Protein AF-A0A317YA22-F1 (afdb_monomer)

Organism: Zea mays (NCBI:txid4577)

Structure (mmCIF, N/CA/C/O backbone):
data_AF-A0A317YA22-F1
#
_entry.id   AF-A0A317YA22-F1
#
loop_
_atom_site.group_PDB
_atom_site.id
_atom_site.type_symbol
_atom_site.label_atom_id
_atom_site.label_alt_id
_atom_site.label_comp_id
_atom_site.label_asym_id
_atom_site.label_entity_id
_atom_site.label_seq_id
_atom_site.pdbx_PDB_ins_code
_atom_site.Cartn_x
_atom_site.Cartn_y
_atom_site.Cartn_z
_atom_site.occupancy
_atom_site.B_iso_or_equiv
_atom_site.auth_seq_id
_atom_site.auth_comp_id
_atom_site.auth_asym_id
_atom_site.auth_atom_id
_atom_site.pdbx_PDB_model_num
ATOM 1 N N . MET A 1 1 ? 20.733 50.533 -15.750 1.00 44.28 1 MET A N 1
ATOM 2 C CA . MET A 1 1 ? 19.923 49.371 -15.317 1.00 44.28 1 MET A CA 1
ATOM 3 C C . MET A 1 1 ? 20.117 48.250 -16.332 1.00 44.28 1 MET A C 1
ATOM 5 O O . MET A 1 1 ? 19.399 48.207 -17.319 1.00 44.28 1 MET A O 1
ATOM 9 N N . SER A 1 2 ? 21.118 47.385 -16.148 1.00 42.62 2 SER A N 1
ATOM 10 C CA . SER A 1 2 ? 21.352 46.256 -17.062 1.00 42.62 2 SER A CA 1
ATOM 11 C C . SER A 1 2 ? 20.838 44.976 -16.419 1.00 42.62 2 SER A C 1
ATOM 13 O O . SER A 1 2 ? 21.470 44.418 -15.526 1.00 42.62 2 SER A O 1
ATOM 15 N N . SER A 1 3 ? 19.658 44.536 -16.855 1.00 51.28 3 SER A N 1
ATOM 16 C CA . SER A 1 3 ? 19.110 43.230 -16.489 1.00 51.28 3 SER A CA 1
ATOM 17 C C . SER A 1 3 ? 19.941 42.136 -17.154 1.00 51.28 3 SER A C 1
ATOM 19 O O . SER A 1 3 ? 19.739 41.817 -18.327 1.00 51.28 3 SER A O 1
ATOM 21 N N . SER A 1 4 ? 20.876 41.551 -16.405 1.00 49.34 4 SER A N 1
ATOM 22 C CA . SER A 1 4 ? 21.558 40.320 -16.805 1.00 49.34 4 SER A CA 1
ATOM 23 C C . SER A 1 4 ? 20.536 39.191 -16.897 1.00 49.34 4 SER A C 1
ATOM 25 O O . SER A 1 4 ? 20.167 38.581 -15.891 1.00 49.34 4 SER A O 1
ATOM 27 N N . ARG A 1 5 ? 20.078 38.894 -18.118 1.00 61.69 5 ARG A N 1
ATOM 28 C CA . ARG A 1 5 ? 19.368 37.647 -18.417 1.00 61.69 5 ARG A CA 1
ATOM 29 C C . ARG A 1 5 ? 20.341 36.508 -18.127 1.00 61.69 5 ARG A C 1
ATOM 31 O O . ARG A 1 5 ? 21.279 36.280 -18.888 1.00 61.69 5 ARG A O 1
ATOM 38 N N . ARG A 1 6 ? 20.162 35.825 -16.994 1.00 60.62 6 ARG A N 1
ATOM 39 C CA . ARG A 1 6 ? 20.937 34.624 -16.675 1.00 60.62 6 ARG A CA 1
ATOM 40 C C . ARG A 1 6 ? 20.651 33.592 -17.763 1.00 60.62 6 ARG A C 1
ATOM 42 O O . ARG A 1 6 ? 19.508 33.179 -17.942 1.00 60.62 6 ARG A O 1
ATOM 49 N N . ARG A 1 7 ? 21.687 33.216 -18.511 1.00 61.12 7 ARG A N 1
ATOM 50 C CA . ARG A 1 7 ? 21.630 32.125 -19.485 1.00 61.12 7 ARG A CA 1
ATOM 51 C C . ARG A 1 7 ? 21.253 30.835 -18.737 1.00 61.12 7 ARG A C 1
ATOM 53 O O . ARG A 1 7 ? 21.847 30.585 -17.685 1.00 61.12 7 ARG A O 1
ATOM 60 N N . PRO A 1 8 ? 20.282 30.040 -19.222 1.00 60.94 8 PRO A N 1
ATOM 61 C CA . PRO A 1 8 ? 19.966 28.763 -18.596 1.00 60.94 8 PRO A CA 1
ATOM 62 C C . PRO A 1 8 ? 21.205 27.851 -18.623 1.00 60.94 8 PRO A C 1
ATOM 64 O O . PRO A 1 8 ? 21.991 27.923 -19.577 1.00 60.94 8 PRO A O 1
ATOM 67 N N . PRO A 1 9 ? 21.420 27.033 -17.577 1.00 65.94 9 PRO A N 1
ATOM 68 C CA . PRO A 1 9 ? 22.556 26.123 -17.530 1.00 65.94 9 PRO A CA 1
ATOM 69 C C . PRO A 1 9 ? 22.511 25.152 -18.722 1.00 65.94 9 PRO A C 1
ATOM 71 O O . PRO A 1 9 ? 21.418 24.786 -19.166 1.00 65.94 9 PRO A O 1
ATOM 74 N N . PRO A 1 10 ? 23.675 24.744 -19.261 1.00 67.19 10 PRO A N 1
ATOM 75 C CA . PRO A 1 10 ? 23.723 23.768 -20.342 1.00 67.19 10 PRO A CA 1
ATOM 76 C C . PRO A 1 10 ? 23.063 22.452 -19.900 1.00 67.19 10 PRO A C 1
ATOM 78 O O . PRO A 1 10 ? 23.157 22.091 -18.720 1.00 67.19 10 PRO A O 1
ATOM 81 N N . PRO A 1 11 ? 22.392 21.732 -20.818 1.00 60.25 11 PRO A N 1
ATOM 82 C CA . PRO A 1 11 ? 21.841 20.425 -20.503 1.00 60.25 11 PRO A CA 1
ATOM 83 C C . PRO A 1 11 ? 22.977 19.497 -20.048 1.00 60.25 11 PRO A C 1
ATOM 85 O O . PRO A 1 11 ? 24.083 19.566 -20.595 1.00 60.25 11 PRO A O 1
ATOM 88 N N . PRO A 1 12 ? 22.739 18.656 -19.030 1.00 60.38 12 PRO A N 1
ATOM 89 C CA . PRO A 1 12 ? 23.761 17.748 -18.545 1.00 60.38 12 PRO A CA 1
ATOM 90 C C . PRO A 1 12 ? 24.152 16.743 -19.645 1.00 60.38 12 PRO A C 1
ATOM 92 O O . PRO A 1 12 ? 23.352 16.469 -20.544 1.00 60.38 12 PRO A O 1
ATOM 95 N N . PRO A 1 13 ? 25.373 16.182 -19.590 1.00 65.81 13 PRO A N 1
ATOM 96 C CA . PRO A 1 13 ? 25.833 15.201 -20.565 1.00 65.81 13 PRO A CA 1
ATOM 97 C C . PRO A 1 13 ? 24.867 14.019 -20.694 1.00 65.81 13 PRO A C 1
ATOM 99 O O . PRO A 1 13 ? 24.295 13.571 -19.698 1.00 65.81 13 PRO A O 1
ATOM 102 N N . ALA A 1 14 ? 24.743 13.461 -21.901 1.00 56.84 14 ALA A N 1
ATOM 103 C CA . ALA A 1 14 ? 23.824 12.360 -22.214 1.00 56.84 14 ALA A CA 1
ATOM 104 C C . ALA A 1 14 ? 24.035 11.086 -21.364 1.00 56.84 14 ALA A C 1
ATOM 106 O O . ALA A 1 14 ? 23.131 10.265 -21.247 1.00 56.84 14 ALA A O 1
ATOM 107 N N . TRP A 1 15 ? 25.212 10.931 -20.750 1.00 52.22 15 TRP A N 1
ATOM 108 C CA . TRP A 1 15 ? 25.555 9.818 -19.860 1.00 52.22 15 TRP A CA 1
ATOM 109 C C . TRP A 1 15 ? 25.154 10.044 -18.398 1.00 52.22 15 TRP A C 1
ATOM 111 O O . TRP A 1 15 ? 25.281 9.130 -17.582 1.00 52.22 15 TRP A O 1
ATOM 121 N N . THR A 1 16 ? 24.677 11.237 -18.031 1.00 55.59 16 THR A N 1
ATOM 122 C CA . THR A 1 16 ? 24.175 11.461 -16.672 1.00 55.59 16 THR A CA 1
ATOM 123 C C . THR A 1 16 ? 22.898 10.645 -16.469 1.00 55.59 16 THR A C 1
ATOM 125 O O . THR A 1 16 ? 21.948 10.801 -17.242 1.00 55.59 16 THR A O 1
ATOM 128 N N . PRO A 1 17 ? 22.835 9.757 -15.454 1.00 61.00 17 PRO A N 1
ATOM 129 C CA . PRO A 1 17 ? 21.613 9.033 -15.155 1.00 61.00 17 PRO A CA 1
ATOM 130 C C . PRO A 1 17 ? 20.520 10.054 -14.882 1.00 61.00 17 PRO A C 1
ATOM 132 O O . PRO A 1 17 ? 20.585 10.792 -13.898 1.00 61.00 17 PRO A O 1
ATOM 135 N N . GLU A 1 18 ? 19.545 10.121 -15.786 1.00 70.19 18 GLU A N 1
ATOM 136 C CA . GLU A 1 18 ? 18.507 11.137 -15.720 1.00 70.19 18 GLU A CA 1
ATOM 137 C C . GLU A 1 18 ? 17.866 11.115 -14.322 1.00 70.19 18 GLU A C 1
ATOM 139 O O . GLU A 1 18 ? 17.429 10.040 -13.881 1.00 70.19 18 GLU A O 1
ATOM 144 N N . PRO A 1 19 ? 17.841 12.240 -13.585 1.00 85.62 19 PRO A N 1
ATOM 145 C CA . PRO A 1 19 ? 17.328 12.257 -12.225 1.00 85.62 19 PRO A CA 1
ATOM 146 C C . PRO A 1 19 ? 15.874 11.787 -12.167 1.00 85.62 19 PRO A C 1
ATOM 148 O O . PRO A 1 19 ? 15.065 12.078 -13.048 1.00 85.62 19 PRO A O 1
ATOM 151 N N . TRP A 1 20 ? 15.527 11.057 -11.109 1.00 89.44 20 TRP A N 1
ATOM 152 C CA . TRP A 1 20 ? 14.133 10.719 -10.833 1.00 89.44 20 TRP A CA 1
ATOM 153 C C . TRP A 1 20 ? 13.382 11.971 -10.410 1.00 89.44 20 TRP A C 1
ATOM 155 O O . TRP A 1 20 ? 13.699 12.554 -9.371 1.00 89.44 20 TRP A O 1
ATOM 165 N N . SER A 1 21 ? 12.362 12.346 -11.176 1.00 90.19 21 SER A N 1
ATOM 166 C CA . SER A 1 21 ? 11.485 13.445 -10.785 1.00 90.19 21 SER A CA 1
ATOM 167 C C . SER A 1 21 ? 10.562 13.042 -9.627 1.00 90.19 21 SER A C 1
ATOM 169 O O . SER A 1 21 ? 10.297 11.858 -9.367 1.00 90.19 21 SER A O 1
ATOM 171 N N . ASP A 1 22 ? 10.039 14.043 -8.920 1.00 90.12 22 ASP A N 1
ATOM 172 C CA . ASP A 1 22 ? 9.048 13.836 -7.860 1.00 90.12 22 ASP A CA 1
ATOM 173 C C . ASP A 1 22 ? 7.754 13.218 -8.402 1.00 90.12 22 ASP A C 1
ATOM 175 O O . ASP A 1 22 ? 7.163 12.337 -7.771 1.00 90.12 22 ASP A O 1
ATOM 179 N N . GLY A 1 23 ? 7.354 13.605 -9.617 1.00 90.62 23 GLY A N 1
ATOM 180 C CA . GLY A 1 23 ? 6.200 13.034 -10.309 1.00 90.62 23 GLY A CA 1
ATOM 181 C C . GLY A 1 23 ? 6.390 11.559 -10.669 1.00 90.62 23 GLY A C 1
ATOM 182 O O . GLY A 1 23 ? 5.472 10.761 -10.483 1.00 90.62 23 GLY A O 1
ATOM 183 N N . GLU A 1 24 ? 7.581 11.169 -11.127 1.00 93.31 24 GLU A N 1
ATOM 184 C CA . GLU A 1 24 ? 7.914 9.761 -11.393 1.00 93.31 24 GLU A CA 1
ATOM 185 C C . GLU A 1 24 ? 7.949 8.929 -10.116 1.00 93.31 24 GLU A C 1
ATOM 187 O O . GLU A 1 24 ? 7.426 7.818 -10.082 1.00 93.31 24 GLU A O 1
ATOM 192 N N . THR A 1 25 ? 8.541 9.478 -9.054 1.00 94.62 25 THR A N 1
ATOM 193 C CA . THR A 1 25 ? 8.607 8.805 -7.752 1.00 94.62 25 THR A CA 1
ATOM 194 C C . THR A 1 25 ? 7.202 8.610 -7.179 1.00 94.62 25 THR A C 1
ATOM 196 O O . THR A 1 25 ? 6.894 7.542 -6.656 1.00 94.62 25 THR A O 1
ATOM 199 N N . SER A 1 26 ? 6.326 9.606 -7.335 1.00 94.50 26 SER A N 1
ATOM 200 C CA . SER A 1 26 ? 4.924 9.514 -6.918 1.00 94.50 26 SER A CA 1
ATOM 201 C C . SER A 1 26 ? 4.157 8.476 -7.737 1.00 94.50 26 SER A C 1
ATOM 203 O O . SER A 1 26 ? 3.536 7.599 -7.153 1.00 94.50 26 SER A O 1
ATOM 205 N N . ALA A 1 27 ? 4.280 8.497 -9.070 1.00 95.62 27 ALA A N 1
ATOM 206 C CA . ALA A 1 27 ? 3.622 7.520 -9.943 1.00 95.62 27 ALA A CA 1
ATOM 207 C C . ALA A 1 27 ? 4.063 6.078 -9.644 1.00 95.62 27 ALA A C 1
ATOM 209 O O . ALA A 1 27 ? 3.237 5.166 -9.621 1.00 95.62 27 ALA A O 1
ATOM 210 N N . LEU A 1 28 ? 5.354 5.882 -9.349 1.00 97.19 28 LEU A N 1
ATOM 211 C CA . LEU A 1 28 ? 5.871 4.591 -8.910 1.00 97.19 28 LEU A CA 1
ATOM 212 C C . LEU A 1 28 ? 5.187 4.133 -7.620 1.00 97.19 28 LEU A C 1
ATOM 214 O O . LEU A 1 28 ? 4.744 2.992 -7.550 1.00 97.19 28 LEU A O 1
ATOM 218 N N . LEU A 1 29 ? 5.091 4.999 -6.606 1.00 96.44 29 LEU A N 1
ATOM 219 C CA . LEU A 1 29 ? 4.455 4.648 -5.335 1.00 96.44 29 LEU A CA 1
ATOM 220 C C . LEU A 1 29 ? 2.946 4.430 -5.462 1.00 96.44 29 LEU A C 1
ATOM 222 O O . LEU A 1 29 ? 2.422 3.553 -4.783 1.00 96.44 29 LEU A O 1
ATOM 226 N N . ASP A 1 30 ? 2.265 5.171 -6.332 1.00 96.12 30 ASP A N 1
ATOM 227 C CA . ASP A 1 30 ? 0.823 5.031 -6.556 1.00 96.12 30 ASP A CA 1
ATOM 228 C C . ASP A 1 30 ? 0.493 3.706 -7.250 1.00 96.12 30 ASP A C 1
ATOM 230 O O . ASP A 1 30 ? -0.468 3.028 -6.886 1.00 96.12 30 ASP A O 1
ATOM 234 N N . ALA A 1 31 ? 1.335 3.269 -8.191 1.00 97.19 31 ALA A N 1
ATOM 235 C CA . ALA A 1 31 ? 1.203 1.950 -8.798 1.00 97.19 31 ALA A CA 1
ATOM 236 C C . ALA A 1 31 ? 1.659 0.825 -7.849 1.00 97.19 31 ALA A C 1
ATOM 238 O O . ALA A 1 31 ? 1.018 -0.228 -7.769 1.00 97.19 31 ALA A O 1
ATOM 239 N N . TRP A 1 32 ? 2.755 1.027 -7.118 1.00 97.50 32 TRP A N 1
ATOM 240 C CA . TRP A 1 32 ? 3.351 0.015 -6.246 1.00 97.50 32 TRP A CA 1
ATOM 241 C C . TRP A 1 32 ? 2.556 -0.211 -4.955 1.00 97.50 32 TRP A C 1
ATOM 243 O O . TRP A 1 32 ? 2.401 -1.354 -4.532 1.00 97.50 32 TRP A O 1
ATOM 253 N N . GLY A 1 33 ? 2.025 0.844 -4.338 1.00 95.81 33 GLY A N 1
ATOM 254 C CA . GLY A 1 33 ? 1.387 0.808 -3.021 1.00 95.81 33 GLY A CA 1
ATOM 255 C C . GLY A 1 33 ? 0.244 -0.204 -2.919 1.00 95.81 33 GLY A C 1
ATOM 256 O O . GLY A 1 33 ? 0.349 -1.134 -2.121 1.00 95.81 33 GLY A O 1
ATOM 257 N N . PRO A 1 34 ? -0.806 -0.125 -3.757 1.00 95.19 34 PRO A N 1
ATOM 258 C CA . PRO A 1 34 ? -1.898 -1.098 -3.742 1.00 95.19 34 PRO A CA 1
ATOM 259 C C . PRO A 1 34 ? -1.434 -2.542 -3.991 1.00 95.19 34 PRO A C 1
ATOM 261 O O . PRO A 1 34 ? -2.001 -3.479 -3.436 1.00 95.19 34 PRO A O 1
ATOM 264 N N . ARG A 1 35 ? -0.387 -2.739 -4.805 1.00 95.62 35 ARG A N 1
ATOM 265 C CA . ARG A 1 35 ? 0.201 -4.063 -5.084 1.00 95.62 35 ARG A CA 1
ATOM 266 C C . ARG A 1 35 ? 0.948 -4.613 -3.873 1.00 95.62 35 ARG A C 1
ATOM 268 O O . ARG A 1 35 ? 0.799 -5.784 -3.549 1.00 95.62 35 ARG A O 1
ATOM 275 N N . HIS A 1 36 ? 1.693 -3.761 -3.179 1.00 93.81 36 HIS A N 1
ATOM 276 C CA . HIS A 1 36 ? 2.368 -4.096 -1.929 1.00 93.81 36 HIS A CA 1
ATOM 277 C C . HIS A 1 36 ? 1.383 -4.481 -0.823 1.00 93.81 36 HIS A C 1
ATOM 279 O O . HIS A 1 36 ? 1.618 -5.453 -0.109 1.00 93.81 36 HIS A O 1
ATOM 285 N N . LEU A 1 37 ? 0.264 -3.756 -0.718 1.00 92.69 37 LEU A N 1
ATOM 286 C CA . LEU A 1 37 ? -0.798 -4.077 0.235 1.00 92.69 37 LEU A CA 1
ATOM 287 C C . LEU A 1 37 ? -1.446 -5.432 -0.082 1.00 92.69 37 LEU A C 1
ATOM 289 O O . LEU A 1 37 ? -1.595 -6.250 0.817 1.00 92.69 37 LEU A O 1
ATOM 293 N N . ARG A 1 38 ? -1.752 -5.715 -1.358 1.00 90.81 38 ARG A N 1
ATOM 294 C CA . ARG A 1 38 ? -2.262 -7.034 -1.784 1.00 90.81 38 ARG A CA 1
ATOM 295 C C . ARG A 1 38 ? -1.274 -8.173 -1.538 1.00 90.81 38 ARG A C 1
ATOM 297 O O . ARG A 1 38 ? -1.694 -9.289 -1.268 1.00 90.81 38 ARG A O 1
ATOM 304 N N . ALA A 1 39 ? 0.023 -7.892 -1.634 1.00 88.88 39 ALA A N 1
ATOM 305 C CA . ALA A 1 39 ? 1.080 -8.842 -1.307 1.00 88.88 39 ALA A CA 1
ATOM 306 C C . ALA A 1 39 ? 1.341 -8.953 0.209 1.00 88.88 39 ALA A C 1
ATOM 308 O O . ALA A 1 39 ? 2.270 -9.658 0.598 1.00 88.88 39 ALA A O 1
ATOM 309 N N . CYS A 1 40 ? 0.583 -8.245 1.058 1.00 83.94 40 CYS A N 1
ATOM 310 C CA . CYS A 1 40 ? 0.770 -8.182 2.511 1.00 83.94 40 CYS A CA 1
ATOM 311 C C . CYS A 1 40 ? 2.219 -7.858 2.920 1.00 83.94 40 CYS A C 1
ATOM 313 O O . CYS A 1 40 ? 2.744 -8.406 3.883 1.00 83.94 40 CYS A O 1
ATOM 315 N N . GLY A 1 41 ? 2.895 -6.991 2.158 1.00 83.06 41 GLY A N 1
ATOM 316 C CA . GLY A 1 41 ? 4.296 -6.638 2.397 1.00 83.06 41 GLY A CA 1
ATOM 317 C C . GLY A 1 41 ? 5.318 -7.615 1.807 1.00 83.06 41 GLY A C 1
ATOM 318 O O . GLY A 1 41 ? 6.522 -7.389 1.930 1.00 83.06 41 GLY A O 1
ATOM 319 N N . GLY A 1 42 ? 4.857 -8.679 1.149 1.00 86.38 42 GLY A N 1
ATOM 320 C CA . GLY A 1 42 ? 5.675 -9.668 0.457 1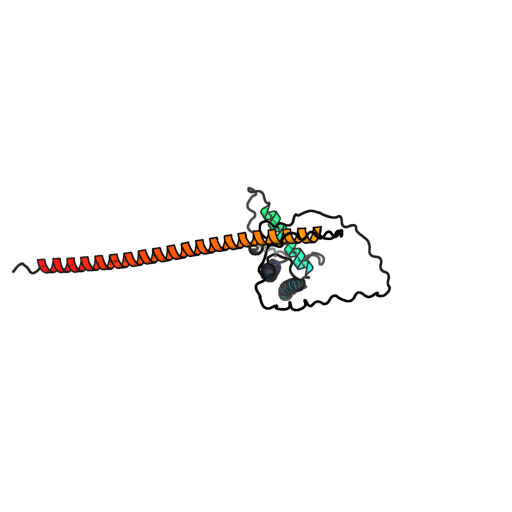.00 86.38 42 GLY A CA 1
ATOM 321 C C . GLY A 1 42 ? 6.227 -9.201 -0.895 1.00 86.38 42 GLY A C 1
ATOM 322 O O . GLY A 1 42 ? 6.035 -8.066 -1.343 1.00 86.38 42 GLY A O 1
ATOM 323 N N . ALA A 1 43 ? 6.947 -10.104 -1.565 1.00 89.50 43 ALA A N 1
ATOM 324 C CA . ALA A 1 43 ? 7.534 -9.839 -2.875 1.00 89.50 43 ALA A CA 1
ATOM 325 C C . ALA A 1 43 ? 6.450 -9.705 -3.959 1.00 89.50 43 ALA A C 1
ATOM 327 O O . ALA A 1 43 ? 5.597 -10.576 -4.121 1.00 89.50 43 ALA A O 1
ATOM 328 N N . LEU A 1 44 ? 6.512 -8.622 -4.737 1.00 94.00 44 LEU A N 1
ATOM 329 C CA . LEU A 1 44 ? 5.639 -8.434 -5.897 1.00 94.00 44 LEU A CA 1
ATOM 330 C C . LEU A 1 44 ? 6.010 -9.415 -7.013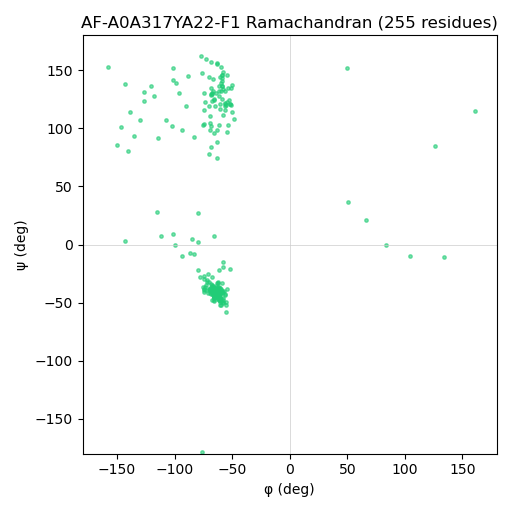 1.00 94.00 44 LEU A C 1
ATOM 332 O O . LEU A 1 44 ? 7.190 -9.670 -7.272 1.00 94.00 44 LEU A O 1
ATOM 336 N N . ARG A 1 45 ? 4.994 -9.898 -7.733 1.00 93.00 45 ARG A N 1
ATOM 337 C CA . ARG A 1 45 ? 5.182 -10.749 -8.913 1.00 93.00 45 ARG A CA 1
ATOM 338 C C . ARG A 1 45 ? 5.819 -9.947 -10.061 1.00 93.00 45 ARG A C 1
ATOM 340 O O . ARG A 1 45 ? 5.648 -8.728 -10.124 1.00 93.00 45 ARG A O 1
ATOM 347 N N . PRO A 1 46 ? 6.490 -10.598 -11.030 1.00 95.94 46 PRO A N 1
ATOM 348 C CA . PRO A 1 46 ? 7.048 -9.909 -12.197 1.00 95.94 46 PRO A CA 1
ATOM 349 C C . PRO A 1 46 ? 6.020 -9.067 -12.971 1.00 95.94 46 PRO A C 1
ATOM 351 O O . PRO A 1 46 ? 6.327 -7.953 -13.387 1.00 95.94 46 PRO A O 1
ATOM 354 N N . ALA A 1 47 ? 4.783 -9.558 -13.099 1.00 95.81 47 ALA A N 1
ATOM 355 C CA . ALA A 1 47 ? 3.688 -8.833 -13.749 1.00 95.81 47 ALA A CA 1
ATOM 356 C C . ALA A 1 47 ? 3.299 -7.544 -12.999 1.00 95.81 47 ALA A C 1
ATOM 358 O O . ALA A 1 47 ? 3.079 -6.505 -13.617 1.00 95.81 47 ALA A O 1
ATOM 359 N N . ASP A 1 48 ? 3.277 -7.586 -11.665 1.00 96.75 48 ASP A N 1
ATOM 360 C CA . ASP A 1 48 ? 3.006 -6.410 -10.833 1.00 96.75 48 ASP A CA 1
ATOM 361 C C . ASP A 1 48 ? 4.096 -5.349 -10.998 1.00 96.75 48 ASP A C 1
ATOM 363 O O . ASP A 1 48 ? 3.804 -4.159 -11.108 1.00 96.75 48 ASP A O 1
ATOM 367 N N . TRP A 1 49 ? 5.353 -5.786 -11.071 1.00 97.19 49 TRP A N 1
ATOM 368 C CA . TRP A 1 49 ? 6.489 -4.911 -11.336 1.00 97.19 49 TRP A CA 1
ATOM 369 C C . TRP A 1 49 ? 6.469 -4.295 -12.735 1.00 97.19 49 TRP A C 1
ATOM 371 O O . TRP A 1 49 ? 6.785 -3.113 -12.872 1.00 97.19 49 TRP A O 1
ATOM 381 N N . ARG A 1 50 ? 6.081 -5.066 -13.758 1.00 97.19 50 ARG A N 1
ATOM 382 C CA . ARG A 1 50 ? 5.884 -4.560 -15.124 1.00 97.19 50 ARG A CA 1
ATOM 383 C C . ARG A 1 50 ? 4.849 -3.438 -15.130 1.00 97.19 50 ARG A C 1
ATOM 385 O O . ARG A 1 50 ? 5.169 -2.345 -15.571 1.00 97.19 50 ARG A O 1
ATOM 392 N N . ALA A 1 51 ? 3.694 -3.649 -14.499 1.00 97.00 51 ALA A N 1
ATOM 393 C CA . ALA A 1 51 ? 2.647 -2.633 -14.431 1.00 97.00 51 ALA A CA 1
ATOM 394 C C . ALA A 1 51 ? 3.080 -1.350 -13.686 1.00 97.00 51 ALA A C 1
ATOM 396 O O . ALA A 1 51 ? 2.657 -0.251 -14.043 1.00 97.00 51 ALA A O 1
ATOM 397 N N . CYS A 1 52 ? 3.941 -1.458 -12.666 1.00 97.81 52 CYS A N 1
ATOM 398 C CA . CYS A 1 52 ? 4.559 -0.283 -12.041 1.00 97.81 52 CYS A CA 1
ATOM 399 C C . CYS A 1 52 ? 5.469 0.479 -13.018 1.00 97.81 52 CYS A C 1
ATOM 401 O O . CYS A 1 52 ? 5.431 1.708 -13.057 1.00 97.81 52 CYS A O 1
ATOM 403 N N . ALA A 1 53 ? 6.280 -0.237 -13.802 1.00 97.06 53 ALA A N 1
ATOM 404 C CA . ALA A 1 53 ? 7.148 0.367 -14.810 1.00 97.06 53 ALA A CA 1
ATOM 405 C C . ALA A 1 53 ? 6.345 1.016 -15.946 1.00 97.06 53 ALA A C 1
ATOM 407 O O . ALA A 1 53 ? 6.708 2.102 -16.398 1.00 97.06 53 ALA A O 1
ATOM 408 N N . ASP A 1 54 ? 5.231 0.404 -16.350 1.00 96.75 54 ASP A N 1
ATOM 409 C CA . ASP A 1 54 ? 4.328 0.947 -17.365 1.00 96.75 54 ASP A CA 1
ATOM 410 C C . ASP A 1 54 ? 3.709 2.266 -16.884 1.00 96.75 54 ASP A C 1
ATOM 412 O O . ASP A 1 54 ? 3.767 3.259 -17.600 1.00 96.75 54 ASP A O 1
ATOM 416 N N . ALA A 1 55 ? 3.243 2.342 -15.631 1.00 96.75 55 ALA A N 1
ATOM 417 C CA . ALA A 1 55 ? 2.705 3.581 -15.057 1.00 96.75 55 ALA A CA 1
ATOM 418 C C . ALA A 1 55 ? 3.736 4.730 -15.021 1.00 96.75 55 ALA A C 1
ATOM 420 O O . ALA A 1 55 ? 3.424 5.877 -15.354 1.00 96.75 55 ALA A O 1
ATOM 421 N N . VAL A 1 56 ? 4.987 4.432 -14.647 1.00 96.31 56 VAL A N 1
ATOM 422 C CA . VAL A 1 56 ? 6.087 5.414 -14.672 1.00 96.31 56 VAL A CA 1
ATOM 423 C C . VAL A 1 56 ? 6.424 5.815 -16.110 1.00 96.31 56 VAL A C 1
ATOM 425 O O . VAL A 1 56 ? 6.680 6.990 -16.384 1.00 96.31 56 VAL A O 1
ATOM 428 N N . THR A 1 57 ? 6.394 4.856 -17.033 1.00 94.62 57 THR A N 1
ATOM 429 C CA . THR A 1 57 ? 6.648 5.070 -18.458 1.00 94.62 57 THR A CA 1
ATOM 430 C C . THR A 1 57 ? 5.577 5.944 -19.099 1.00 94.62 57 THR A C 1
ATOM 432 O O . THR A 1 57 ? 5.935 6.909 -19.765 1.00 94.62 57 THR A O 1
ATOM 435 N N . SER A 1 58 ? 4.289 5.709 -18.840 1.00 94.38 58 SER A N 1
ATOM 436 C CA . SER A 1 58 ? 3.199 6.566 -19.325 1.00 94.38 58 SER A CA 1
ATOM 437 C C . SER A 1 58 ? 3.376 8.013 -18.864 1.00 94.38 58 SER A C 1
ATOM 439 O O . SER A 1 58 ? 3.194 8.948 -19.643 1.00 94.38 58 SER A O 1
ATOM 441 N N . ARG A 1 59 ? 3.813 8.221 -17.614 1.00 92.00 59 ARG A N 1
ATOM 442 C CA . ARG A 1 59 ? 4.098 9.568 -17.103 1.00 92.00 59 ARG A CA 1
ATOM 443 C C . ARG A 1 59 ? 5.302 10.221 -17.781 1.00 92.00 59 ARG A C 1
ATOM 445 O O . ARG A 1 59 ? 5.291 11.425 -18.017 1.00 92.00 59 ARG A O 1
ATOM 452 N N . ARG A 1 60 ? 6.342 9.444 -18.078 1.00 91.88 60 ARG A N 1
ATOM 453 C CA . ARG A 1 60 ? 7.529 9.926 -18.797 1.00 91.88 60 ARG A CA 1
ATOM 454 C C . ARG A 1 60 ? 7.232 10.236 -20.256 1.00 91.88 60 ARG A C 1
ATOM 456 O O . ARG A 1 60 ? 7.696 11.263 -20.739 1.00 91.88 60 ARG A O 1
ATOM 463 N N . ALA A 1 61 ? 6.396 9.431 -20.903 1.00 89.81 61 ALA A N 1
ATOM 464 C CA . ALA A 1 61 ? 5.921 9.673 -22.258 1.00 89.81 61 ALA A CA 1
ATOM 465 C C . ALA A 1 61 ? 5.168 11.009 -22.359 1.00 89.81 61 ALA A C 1
ATOM 467 O O . ALA A 1 61 ? 5.431 11.782 -23.274 1.00 89.81 61 ALA A O 1
ATOM 468 N N . ALA A 1 62 ? 4.337 11.348 -21.364 1.00 87.12 62 ALA A N 1
ATOM 469 C CA . ALA A 1 62 ? 3.677 12.658 -21.290 1.00 87.12 62 ALA A CA 1
ATOM 470 C C . ALA A 1 62 ? 4.661 13.845 -21.190 1.00 87.12 62 ALA A C 1
ATOM 472 O O . ALA A 1 62 ? 4.308 14.970 -21.526 1.00 87.12 62 ALA A O 1
ATOM 473 N N . ALA A 1 63 ? 5.896 13.600 -20.744 1.00 83.50 63 ALA A N 1
ATOM 474 C CA . ALA A 1 63 ? 6.980 14.580 -20.694 1.00 83.50 63 ALA A CA 1
ATOM 475 C C . ALA A 1 63 ? 7.994 14.428 -21.850 1.00 83.50 63 ALA A C 1
ATOM 477 O O . ALA A 1 63 ? 9.060 15.040 -21.793 1.00 83.50 63 ALA A O 1
ATOM 478 N N . GLY A 1 64 ? 7.706 13.589 -22.855 1.00 87.06 64 GLY A N 1
ATOM 479 C CA . GLY A 1 64 ? 8.600 13.311 -23.985 1.00 87.06 64 GLY A CA 1
ATOM 480 C C . GLY A 1 64 ? 9.891 12.574 -23.608 1.00 87.06 64 GLY A C 1
ATOM 481 O O . GLY A 1 64 ? 10.883 12.669 -24.325 1.00 87.06 64 GLY A O 1
ATOM 482 N N . ARG A 1 65 ? 9.915 11.877 -22.464 1.00 86.31 65 ARG A N 1
ATOM 483 C CA . ARG A 1 65 ? 11.107 11.196 -21.935 1.00 86.31 65 ARG A CA 1
ATOM 484 C C . ARG A 1 65 ? 11.073 9.698 -22.203 1.00 86.31 65 ARG A C 1
ATOM 486 O O . ARG A 1 65 ? 10.011 9.078 -22.238 1.00 86.31 65 ARG A O 1
ATOM 493 N N . ALA A 1 66 ? 12.266 9.115 -22.304 1.00 87.38 66 ALA A N 1
ATOM 494 C CA . ALA A 1 66 ? 12.454 7.680 -22.472 1.00 87.38 66 ALA A CA 1
ATOM 495 C C . ALA A 1 66 ? 11.813 6.865 -21.322 1.00 87.38 66 ALA A C 1
ATOM 497 O O . ALA A 1 66 ? 11.773 7.339 -20.174 1.00 87.38 66 ALA A O 1
ATOM 498 N N . PRO A 1 67 ? 11.333 5.639 -21.613 1.00 89.19 67 PRO A N 1
ATOM 499 C CA . PRO A 1 67 ? 10.693 4.758 -20.637 1.00 89.19 67 PRO A CA 1
ATOM 500 C C . PRO A 1 67 ? 11.649 4.345 -19.511 1.00 89.19 67 PRO A C 1
ATOM 502 O O . PRO A 1 67 ? 12.869 4.320 -19.684 1.00 89.19 67 PRO A O 1
ATOM 505 N N . ARG A 1 68 ? 11.092 3.972 -18.352 1.00 89.94 68 ARG A N 1
ATOM 506 C CA . ARG A 1 68 ? 11.868 3.361 -17.259 1.00 89.94 68 ARG A CA 1
ATOM 507 C C . ARG A 1 68 ? 11.712 1.853 -17.285 1.00 89.94 68 ARG A C 1
ATOM 509 O O . ARG A 1 68 ? 10.612 1.334 -17.454 1.00 89.94 68 ARG A O 1
ATOM 516 N N . THR A 1 69 ? 12.812 1.143 -17.059 1.00 94.06 69 THR A N 1
ATOM 517 C CA . THR A 1 69 ? 12.783 -0.316 -16.949 1.00 94.06 69 THR A CA 1
ATOM 518 C C . THR A 1 69 ? 12.254 -0.755 -15.584 1.00 94.06 69 THR A C 1
ATOM 520 O O . THR A 1 69 ? 12.233 0.004 -14.608 1.00 94.06 69 THR A O 1
ATOM 523 N N . VAL A 1 70 ? 11.845 -2.023 -15.503 1.00 96.38 70 VAL A N 1
ATOM 524 C CA . VAL A 1 70 ? 11.416 -2.648 -14.247 1.00 96.38 70 VAL A CA 1
ATOM 525 C C . VAL A 1 70 ? 12.512 -2.560 -13.184 1.00 96.38 70 VAL A C 1
ATOM 527 O O . VAL A 1 70 ? 12.230 -2.201 -12.042 1.00 96.38 70 VAL A O 1
ATOM 530 N N . ASP A 1 71 ? 13.765 -2.818 -13.551 1.00 95.44 71 ASP A N 1
ATOM 531 C CA . ASP A 1 71 ? 14.865 -2.813 -12.587 1.00 95.44 71 ASP A CA 1
ATOM 532 C C . ASP A 1 71 ? 15.226 -1.403 -12.121 1.00 95.44 71 ASP A C 1
ATOM 534 O O . ASP A 1 71 ? 15.515 -1.203 -10.943 1.00 95.44 71 ASP A O 1
ATOM 538 N N . GLN A 1 72 ? 15.084 -0.387 -12.978 1.00 94.81 72 GLN A N 1
ATOM 539 C CA . GLN A 1 72 ? 15.189 1.008 -12.542 1.00 94.81 72 GLN A CA 1
ATOM 540 C C . GLN A 1 72 ? 14.125 1.351 -11.488 1.00 94.81 72 GLN A C 1
ATOM 542 O O . GLN A 1 72 ? 14.433 2.028 -10.504 1.00 94.81 72 GLN A O 1
ATOM 547 N N . CYS A 1 73 ? 12.893 0.858 -11.651 1.00 96.31 73 CYS A N 1
ATOM 548 C CA . CYS A 1 73 ? 11.817 1.052 -10.677 1.00 96.31 73 CYS A CA 1
ATOM 549 C C . CYS A 1 73 ? 12.094 0.327 -9.348 1.00 96.31 73 CYS A C 1
ATOM 551 O O . CYS A 1 73 ? 11.908 0.921 -8.283 1.00 96.31 73 CYS A O 1
ATOM 553 N N . LYS A 1 74 ? 12.585 -0.920 -9.393 1.00 96.00 74 LYS A N 1
ATOM 554 C CA . LYS A 1 74 ? 13.009 -1.669 -8.195 1.00 96.00 74 LYS A CA 1
ATOM 555 C C . LYS A 1 74 ? 14.122 -0.935 -7.448 1.00 96.00 74 LYS A C 1
ATOM 557 O O . LYS A 1 74 ? 13.961 -0.619 -6.271 1.00 96.00 74 LYS A O 1
ATOM 562 N N . ASN A 1 75 ? 15.191 -0.568 -8.157 1.00 95.25 75 ASN A N 1
ATOM 563 C CA . ASN A 1 75 ? 16.341 0.143 -7.597 1.00 95.25 75 ASN A CA 1
ATOM 564 C C . ASN A 1 75 ? 15.927 1.466 -6.953 1.00 95.25 75 ASN A C 1
ATOM 566 O O . ASN A 1 75 ? 16.397 1.813 -5.866 1.00 95.25 75 ASN A O 1
ATOM 570 N N . ARG A 1 76 ? 15.006 2.199 -7.594 1.00 94.94 76 ARG A N 1
ATOM 571 C CA . ARG A 1 76 ? 14.447 3.417 -7.014 1.00 94.94 76 ARG A CA 1
ATOM 572 C C . ARG A 1 76 ? 13.739 3.118 -5.705 1.00 94.94 76 ARG A C 1
ATOM 574 O O . ARG A 1 76 ? 14.061 3.766 -4.715 1.00 94.94 76 ARG A O 1
ATOM 581 N N . LEU A 1 77 ? 12.818 2.156 -5.678 1.00 95.06 77 LEU A N 1
ATOM 582 C CA . LEU A 1 77 ? 12.082 1.807 -4.463 1.00 95.06 77 LEU A CA 1
ATOM 583 C C . LEU A 1 77 ? 13.022 1.361 -3.332 1.00 95.06 77 LEU A C 1
ATOM 585 O O . LEU A 1 77 ? 12.839 1.773 -2.185 1.00 95.06 77 LEU A O 1
ATOM 589 N N . ASP A 1 78 ? 14.046 0.571 -3.644 1.00 93.56 78 ASP A N 1
ATOM 590 C CA . ASP A 1 78 ? 15.048 0.135 -2.671 1.00 93.56 78 ASP A CA 1
ATOM 591 C C . ASP A 1 78 ? 15.837 1.309 -2.104 1.00 93.56 78 ASP A C 1
ATOM 593 O O . ASP A 1 78 ? 16.054 1.382 -0.892 1.00 93.56 78 ASP A O 1
ATOM 597 N N . TYR A 1 79 ? 16.199 2.278 -2.945 1.00 92.44 79 TYR A N 1
ATOM 598 C CA . TYR A 1 79 ? 16.785 3.532 -2.488 1.00 92.44 79 TYR A CA 1
ATOM 599 C C . TYR A 1 79 ? 15.842 4.288 -1.538 1.00 92.44 79 TYR A C 1
ATOM 601 O O . TYR A 1 79 ? 16.278 4.713 -0.465 1.00 92.44 79 TYR A O 1
ATOM 609 N N . LEU A 1 80 ? 14.548 4.410 -1.864 1.00 92.31 80 LEU A N 1
ATOM 610 C CA . LEU A 1 80 ? 13.580 5.084 -0.985 1.00 92.31 80 LEU A CA 1
ATOM 611 C C . LEU A 1 80 ? 13.465 4.374 0.371 1.00 92.31 80 LEU A C 1
ATOM 613 O O . LEU A 1 80 ? 13.488 5.021 1.418 1.00 92.31 80 LEU A O 1
ATOM 617 N N . LYS A 1 81 ? 13.400 3.037 0.363 1.00 90.94 81 LYS A N 1
ATOM 618 C CA . LYS A 1 81 ? 13.369 2.217 1.581 1.00 90.94 81 LYS A CA 1
ATOM 619 C C . LYS A 1 81 ? 14.647 2.386 2.405 1.00 90.94 81 LYS A C 1
ATOM 621 O O . LYS A 1 81 ? 14.559 2.505 3.624 1.00 90.94 81 LYS A O 1
ATOM 626 N N . LYS A 1 82 ? 15.828 2.407 1.774 1.00 88.75 82 LYS A N 1
ATOM 627 C CA . LYS A 1 82 ? 17.118 2.643 2.451 1.00 88.75 82 LYS A CA 1
ATOM 628 C C . LYS A 1 82 ? 17.162 4.027 3.091 1.00 88.75 82 LYS A C 1
ATOM 630 O O . LYS A 1 82 ? 17.492 4.137 4.268 1.00 88.75 82 LYS A O 1
ATOM 635 N N . ARG A 1 83 ? 16.752 5.064 2.356 1.00 88.00 83 ARG A N 1
ATOM 636 C CA . ARG A 1 83 ? 16.677 6.436 2.872 1.00 88.00 83 ARG A CA 1
ATOM 637 C C . ARG A 1 83 ? 15.747 6.534 4.082 1.00 88.00 83 ARG A C 1
ATOM 639 O O . ARG A 1 83 ? 16.114 7.150 5.075 1.00 88.00 83 ARG A O 1
ATOM 646 N N . LEU A 1 84 ? 14.594 5.864 4.038 1.00 88.06 84 LEU A N 1
ATOM 647 C CA . LEU A 1 84 ? 13.654 5.835 5.157 1.00 88.06 84 LEU A CA 1
ATOM 648 C C . LEU A 1 84 ? 14.234 5.147 6.405 1.00 88.06 84 LEU A C 1
ATOM 650 O O . LEU A 1 84 ? 13.971 5.579 7.525 1.00 88.06 84 LEU A O 1
ATOM 654 N N . ARG A 1 85 ? 15.025 4.079 6.228 1.00 87.00 85 ARG A N 1
ATOM 655 C CA . ARG A 1 85 ? 15.735 3.421 7.338 1.00 87.00 85 ARG A CA 1
ATOM 656 C C . ARG A 1 85 ? 16.795 4.341 7.944 1.00 87.00 85 ARG A C 1
ATOM 658 O O . ARG A 1 85 ? 16.833 4.462 9.162 1.00 87.00 85 ARG A O 1
ATOM 665 N N . ALA A 1 86 ? 17.585 5.015 7.109 1.00 83.62 86 ALA A N 1
ATOM 666 C CA . ALA A 1 86 ? 18.607 5.962 7.557 1.00 83.62 86 ALA A CA 1
ATOM 667 C C . ALA A 1 86 ? 18.006 7.147 8.335 1.00 83.62 86 ALA A C 1
ATOM 669 O O . ALA A 1 86 ? 18.563 7.580 9.340 1.00 83.62 86 ALA A O 1
ATOM 670 N N . GLU A 1 87 ? 16.837 7.640 7.911 1.00 82.38 87 GLU A N 1
ATOM 671 C CA . GLU A 1 87 ? 16.109 8.696 8.624 1.00 82.38 87 GLU A CA 1
ATOM 672 C C . GLU A 1 87 ? 15.602 8.221 9.998 1.00 82.38 87 GLU A C 1
ATOM 674 O O . GLU A 1 87 ? 15.645 8.981 10.961 1.00 82.38 87 GLU A O 1
ATOM 679 N N . ARG A 1 88 ? 15.182 6.951 10.124 1.00 77.75 88 ARG A N 1
ATOM 680 C CA . ARG A 1 88 ? 14.750 6.354 11.405 1.00 77.75 88 ARG A CA 1
ATOM 681 C C . ARG A 1 88 ? 15.896 6.145 12.394 1.00 77.75 88 ARG A C 1
ATOM 683 O O . ARG A 1 88 ? 15.658 6.222 13.592 1.00 77.75 88 ARG A O 1
ATOM 690 N N . SER A 1 89 ? 17.107 5.864 11.914 1.00 74.06 89 SER A N 1
ATOM 691 C CA . SER A 1 89 ? 18.302 5.695 12.755 1.00 74.06 89 SER A CA 1
ATOM 692 C C . SER A 1 89 ? 19.000 7.016 13.091 1.00 74.06 89 SER A C 1
ATOM 694 O O . SER A 1 89 ? 20.078 7.006 13.682 1.00 74.06 89 SER A O 1
ATOM 696 N N . ARG A 1 90 ? 18.435 8.159 12.687 1.00 75.56 90 ARG A N 1
ATOM 697 C CA . ARG A 1 90 ? 19.018 9.470 12.965 1.00 75.56 90 ARG A CA 1
ATOM 698 C C . ARG A 1 90 ? 18.967 9.756 14.476 1.00 75.56 90 ARG A C 1
ATOM 700 O O . ARG A 1 90 ? 17.905 9.587 15.076 1.00 75.56 90 ARG A O 1
ATOM 707 N N . PRO A 1 91 ? 20.073 10.202 15.100 1.00 71.75 91 PRO A N 1
ATOM 708 C CA . PRO A 1 91 ? 20.109 10.454 16.536 1.00 71.75 91 PRO A CA 1
ATOM 709 C C . PRO A 1 91 ? 19.107 11.542 16.940 1.00 71.75 91 PRO A C 1
ATOM 711 O O . PRO A 1 91 ? 18.981 12.584 16.286 1.00 71.75 91 PRO A O 1
ATOM 714 N N . LYS A 1 92 ? 18.391 11.284 18.038 1.00 58.50 92 LYS A N 1
ATOM 715 C CA . LYS A 1 92 ? 17.401 12.187 18.632 1.00 58.50 92 LYS A CA 1
ATOM 716 C C . LYS A 1 92 ? 18.153 13.395 19.211 1.00 58.50 92 LYS A C 1
ATOM 718 O O . LYS A 1 92 ? 18.800 13.267 20.239 1.00 58.50 92 LYS A O 1
ATOM 723 N N . GLY A 1 93 ? 18.143 14.523 18.501 1.00 64.69 93 GLY A N 1
ATOM 724 C CA . GLY A 1 93 ? 18.934 15.720 18.837 1.00 64.69 93 GLY A CA 1
ATOM 725 C C . GLY A 1 93 ? 19.679 16.341 17.651 1.00 64.69 93 GLY A C 1
ATOM 726 O O . GLY A 1 93 ? 20.156 17.466 17.747 1.00 64.69 93 GLY A O 1
ATOM 727 N N . ALA A 1 94 ? 19.742 15.654 16.505 1.00 67.31 94 ALA A N 1
ATOM 728 C CA . ALA A 1 94 ? 20.204 16.278 15.271 1.00 67.31 94 ALA A CA 1
ATOM 729 C C . ALA A 1 94 ? 19.205 17.366 14.815 1.00 67.31 94 ALA A C 1
ATOM 731 O O . ALA A 1 94 ? 17.994 17.148 14.933 1.00 67.31 94 ALA A O 1
ATOM 732 N N . PRO A 1 95 ? 19.673 18.504 14.262 1.00 71.12 95 PRO A N 1
ATOM 733 C CA . PRO A 1 95 ? 18.796 19.596 13.843 1.00 71.12 95 PRO A CA 1
ATOM 734 C C . PRO A 1 95 ? 17.712 19.067 12.895 1.00 71.12 95 PRO A C 1
ATOM 736 O O . PRO A 1 95 ? 18.041 18.265 12.013 1.00 71.12 95 PRO A O 1
ATOM 739 N N . PRO A 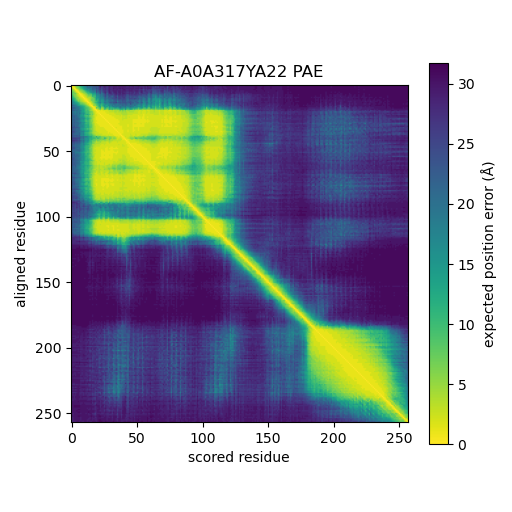1 96 ? 16.430 19.442 13.054 1.00 61.69 96 PRO A N 1
ATOM 740 C CA . PRO A 1 96 ? 15.356 18.916 12.221 1.00 61.69 96 PRO A CA 1
ATOM 741 C C . PRO A 1 96 ? 15.740 19.103 10.754 1.00 61.69 96 PRO A C 1
ATOM 743 O O . PRO A 1 96 ? 16.047 20.207 10.310 1.00 61.69 96 PRO A O 1
ATOM 746 N N . THR A 1 97 ? 15.809 17.998 10.007 1.00 64.25 97 THR A N 1
ATOM 747 C CA . THR A 1 97 ? 15.943 18.116 8.555 1.00 64.25 97 THR A CA 1
ATOM 748 C C . THR A 1 97 ? 14.664 18.790 8.094 1.00 64.25 97 THR A C 1
ATOM 750 O O . THR A 1 97 ? 13.598 18.327 8.519 1.00 64.25 97 THR A O 1
ATOM 753 N N . PRO A 1 98 ? 14.737 19.851 7.271 1.00 62.75 98 PRO A N 1
ATOM 754 C CA . PRO A 1 98 ? 13.532 20.438 6.713 1.00 62.75 98 PRO A CA 1
ATOM 755 C C . PRO A 1 98 ? 12.700 19.306 6.101 1.00 62.75 98 PRO A C 1
ATOM 757 O O . PRO A 1 98 ? 13.287 18.387 5.506 1.00 62.75 98 PRO A O 1
ATOM 760 N N . PRO A 1 99 ? 11.370 19.302 6.316 1.00 59.78 99 PRO A N 1
ATOM 761 C CA . PRO A 1 99 ? 10.525 18.246 5.792 1.00 59.78 99 PRO A CA 1
ATOM 762 C C . PRO A 1 99 ? 10.831 18.101 4.302 1.00 59.78 99 PRO A C 1
ATOM 764 O O . PRO A 1 99 ? 10.991 19.116 3.614 1.00 59.78 99 PRO A O 1
ATOM 767 N N . PRO A 1 100 ? 10.990 16.866 3.796 1.00 61.12 100 PRO A N 1
ATOM 768 C CA . PRO A 1 100 ? 11.215 16.682 2.379 1.00 61.12 100 PRO A CA 1
ATOM 769 C C . PRO A 1 100 ? 10.074 17.393 1.654 1.00 61.12 10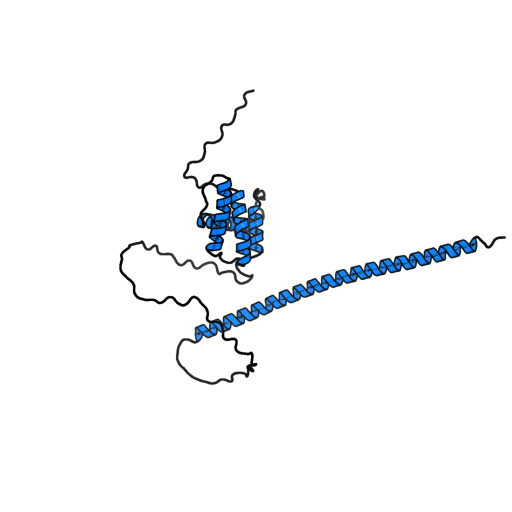0 PRO A C 1
ATOM 771 O O . PRO A 1 100 ? 8.908 17.084 1.888 1.00 61.12 100 PRO A O 1
ATOM 774 N N . VAL A 1 101 ? 10.421 18.337 0.776 1.00 57.75 101 VAL A N 1
ATOM 775 C CA . VAL A 1 101 ? 9.460 19.080 -0.063 1.00 57.75 101 VAL A CA 1
ATOM 776 C C . VAL A 1 101 ? 8.518 18.144 -0.827 1.00 57.75 101 VAL A C 1
ATOM 778 O O . VAL A 1 101 ? 7.421 18.517 -1.223 1.00 57.75 101 VAL A O 1
ATOM 781 N N . SER A 1 102 ? 8.950 16.896 -0.988 1.00 67.75 102 SER A N 1
ATOM 782 C CA . SER A 1 102 ? 8.264 15.847 -1.700 1.00 67.75 102 SER A CA 1
ATOM 783 C C . SER A 1 102 ? 7.703 14.808 -0.720 1.00 67.75 102 SER A C 1
ATOM 785 O O . SER A 1 102 ? 8.436 14.014 -0.122 1.00 67.75 102 SER A O 1
ATOM 787 N N . GLY A 1 103 ? 6.378 14.808 -0.543 1.00 83.25 103 GLY A N 1
ATOM 788 C CA . GLY A 1 103 ? 5.641 13.988 0.435 1.00 83.25 103 GLY A CA 1
ATOM 789 C C . GLY A 1 103 ? 5.668 12.467 0.206 1.00 83.25 103 GLY A C 1
ATOM 790 O O . GLY A 1 103 ? 4.979 11.718 0.905 1.00 83.25 103 GLY A O 1
ATOM 791 N N . TRP A 1 104 ? 6.455 11.972 -0.753 1.00 88.25 104 TRP A N 1
ATOM 792 C CA . TRP A 1 104 ? 6.551 10.543 -1.056 1.00 88.25 104 TRP A CA 1
ATOM 793 C C . TRP A 1 104 ? 7.205 9.728 0.067 1.00 88.25 104 TRP A C 1
ATOM 795 O O . TRP A 1 104 ? 6.863 8.558 0.222 1.00 88.25 104 TRP A O 1
ATOM 805 N N . LEU A 1 105 ? 8.095 10.309 0.887 1.00 87.69 105 LEU A N 1
ATOM 806 C CA . LEU A 1 105 ? 8.675 9.607 2.047 1.00 87.69 105 LEU A CA 1
ATOM 807 C C . LEU A 1 105 ? 7.605 9.279 3.092 1.00 87.69 105 LEU A C 1
ATOM 809 O O . LEU A 1 105 ? 7.539 8.150 3.579 1.00 87.69 105 LEU A O 1
ATOM 813 N N . THR A 1 106 ? 6.733 10.244 3.386 1.00 89.25 106 THR A N 1
ATOM 814 C CA . THR A 1 106 ? 5.586 10.070 4.284 1.00 89.25 106 THR A CA 1
A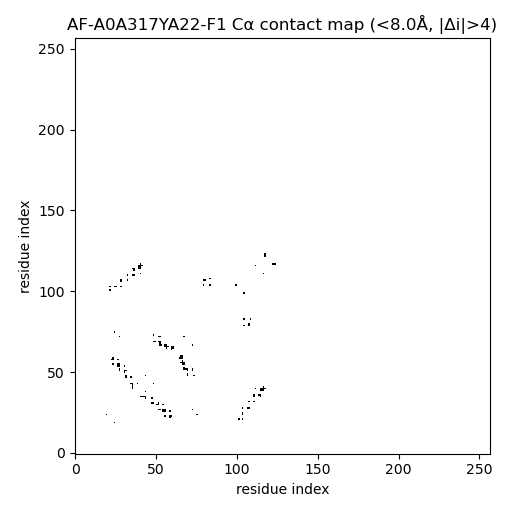TOM 815 C C . THR A 1 106 ? 4.633 9.009 3.744 1.00 89.25 106 THR A C 1
ATOM 817 O O . THR A 1 106 ? 4.235 8.102 4.475 1.00 89.25 106 THR A O 1
ATOM 820 N N . ARG A 1 107 ? 4.331 9.062 2.441 1.00 92.31 107 ARG A N 1
ATOM 821 C CA . ARG A 1 107 ? 3.475 8.073 1.770 1.00 92.31 107 ARG A CA 1
ATOM 822 C C . ARG A 1 107 ? 4.066 6.665 1.832 1.00 92.31 107 ARG A C 1
ATOM 824 O O . ARG A 1 107 ? 3.376 5.726 2.215 1.00 92.31 107 ARG A O 1
ATOM 831 N N . LEU A 1 108 ? 5.353 6.515 1.517 1.00 92.50 108 LEU A N 1
ATOM 832 C CA . LEU A 1 108 ? 6.050 5.232 1.601 1.00 92.50 108 LEU A CA 1
ATOM 833 C C . LEU A 1 108 ? 6.056 4.688 3.036 1.00 92.50 108 LEU A C 1
ATOM 835 O O . LEU A 1 108 ? 5.823 3.499 3.237 1.00 92.50 108 LEU A O 1
ATOM 839 N N . ARG A 1 109 ? 6.286 5.547 4.036 1.00 91.94 109 ARG A N 1
ATOM 840 C CA . ARG A 1 109 ? 6.219 5.171 5.454 1.00 91.94 109 ARG A CA 1
ATOM 841 C C . ARG A 1 109 ? 4.839 4.617 5.816 1.00 91.94 109 ARG A C 1
ATOM 843 O O . ARG A 1 109 ? 4.772 3.556 6.426 1.00 91.94 109 ARG A O 1
ATOM 850 N N . ALA A 1 110 ? 3.763 5.283 5.396 1.00 91.94 110 ALA A N 1
ATOM 851 C CA . ALA A 1 110 ? 2.398 4.808 5.617 1.00 91.94 110 ALA A CA 1
ATOM 852 C C . ALA A 1 110 ? 2.147 3.438 4.958 1.00 91.94 110 ALA A C 1
ATOM 854 O O . ALA A 1 110 ? 1.678 2.517 5.621 1.00 91.94 110 ALA A O 1
ATOM 855 N N . LEU A 1 111 ? 2.544 3.263 3.692 1.00 93.06 111 LEU A N 1
ATOM 856 C CA . LEU A 1 111 ? 2.390 1.993 2.965 1.00 93.06 111 LEU A CA 1
ATOM 857 C C . LEU A 1 111 ? 3.125 0.823 3.636 1.00 93.06 111 LEU A C 1
ATOM 859 O O . LEU A 1 111 ? 2.616 -0.295 3.660 1.00 93.06 111 LEU A O 1
ATOM 863 N N . LEU A 1 112 ? 4.317 1.075 4.182 1.00 91.00 112 LEU A N 1
ATOM 864 C CA . LEU A 1 112 ? 5.104 0.059 4.883 1.00 91.00 112 LEU A CA 1
ATOM 865 C C . LEU A 1 112 ? 4.550 -0.276 6.274 1.00 91.00 112 LEU A C 1
ATOM 867 O O . LEU A 1 112 ? 4.773 -1.386 6.748 1.00 91.00 112 LEU A O 1
ATOM 871 N N . HIS A 1 113 ? 3.845 0.652 6.928 1.00 89.12 113 HIS A N 1
ATOM 872 C CA . HIS A 1 113 ? 3.162 0.374 8.194 1.00 89.12 113 HIS A CA 1
ATOM 873 C C . HIS A 1 113 ? 1.884 -0.447 8.001 1.00 89.12 113 HIS A C 1
ATOM 875 O O . HIS A 1 113 ? 1.600 -1.313 8.820 1.00 89.12 113 HIS A O 1
ATOM 881 N N . LEU A 1 114 ? 1.138 -0.204 6.920 1.00 89.25 114 LEU A N 1
ATOM 882 C CA . LEU A 1 114 ? -0.113 -0.913 6.627 1.00 89.25 114 LEU A CA 1
ATOM 883 C C . LEU A 1 114 ? 0.095 -2.375 6.206 1.00 89.25 114 LEU A C 1
ATOM 885 O O . LEU A 1 114 ? -0.806 -3.190 6.365 1.00 89.25 114 LEU A O 1
ATOM 889 N N . ALA A 1 115 ? 1.266 -2.711 5.662 1.00 85.31 115 ALA A N 1
ATOM 890 C CA . ALA A 1 115 ? 1.606 -4.069 5.253 1.00 85.31 115 ALA A CA 1
ATOM 891 C C . ALA A 1 115 ? 3.073 -4.378 5.601 1.00 85.31 115 ALA A C 1
ATOM 893 O O . ALA A 1 115 ? 3.956 -4.253 4.744 1.00 85.31 115 ALA A O 1
ATOM 894 N N . PRO A 1 116 ? 3.371 -4.722 6.865 1.00 74.31 116 PRO A N 1
ATOM 895 C CA . PRO A 1 116 ? 4.724 -5.067 7.266 1.00 74.31 116 PRO A CA 1
ATOM 896 C C . PRO A 1 116 ? 5.144 -6.387 6.605 1.00 74.31 116 PRO A C 1
ATOM 898 O O . PRO A 1 116 ? 4.444 -7.387 6.693 1.00 74.31 116 PRO A O 1
ATOM 901 N N . SER A 1 117 ? 6.325 -6.399 5.977 1.00 65.06 117 SER A N 1
ATOM 902 C CA . SER A 1 117 ? 6.890 -7.567 5.270 1.00 65.06 117 SER A CA 1
ATOM 903 C C . SER A 1 117 ? 7.064 -8.822 6.139 1.00 65.06 117 SER A C 1
ATOM 905 O O . SER A 1 117 ? 7.290 -9.898 5.595 1.00 65.06 117 SER A O 1
ATOM 907 N N . ALA A 1 118 ? 6.993 -8.691 7.463 1.00 61.81 118 ALA A N 1
ATOM 908 C CA . ALA A 1 118 ? 6.902 -9.798 8.400 1.00 61.81 118 ALA A CA 1
ATOM 909 C C . ALA A 1 118 ? 5.970 -9.386 9.551 1.00 61.81 118 ALA A C 1
ATOM 911 O O . ALA A 1 118 ? 6.078 -8.247 10.023 1.00 61.81 118 ALA A O 1
ATOM 912 N N . PRO A 1 119 ? 5.078 -10.274 10.025 1.00 56.69 119 PRO A N 1
ATOM 913 C CA . PRO A 1 119 ? 4.278 -9.993 11.207 1.00 56.69 119 PRO A CA 1
ATOM 914 C C . PRO A 1 119 ? 5.184 -9.752 12.431 1.00 56.69 119 PRO A C 1
ATOM 916 O O . PRO A 1 119 ? 6.309 -10.272 12.480 1.00 56.69 119 PRO A O 1
ATOM 919 N N . PRO A 1 120 ? 4.730 -8.970 13.429 1.00 51.16 120 PRO A N 1
ATOM 920 C CA . PRO A 1 120 ? 5.466 -8.779 14.676 1.00 51.16 120 PRO A CA 1
ATOM 921 C C . PRO A 1 120 ? 5.846 -10.144 15.274 1.00 51.16 120 PRO A C 1
ATOM 923 O O . PRO A 1 120 ? 4.977 -10.972 15.527 1.00 51.16 120 PRO A O 1
ATOM 926 N N . GLY A 1 121 ? 7.147 -10.402 15.440 1.00 54.22 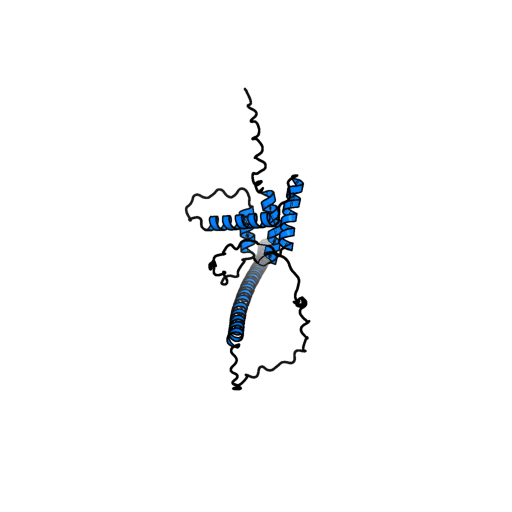121 GLY A N 1
ATOM 927 C CA . GLY A 1 121 ? 7.677 -11.682 15.940 1.00 54.22 121 GLY A CA 1
ATOM 928 C C . GLY A 1 121 ? 8.305 -12.616 14.892 1.00 54.22 121 GLY A C 1
ATOM 929 O O . GLY A 1 121 ? 8.989 -13.555 15.280 1.00 54.22 121 GLY A O 1
ATOM 930 N N . PHE A 1 122 ? 8.165 -12.339 13.588 1.00 52.16 122 PHE A N 1
ATOM 931 C CA . PHE A 1 122 ? 8.729 -13.154 12.490 1.00 52.16 122 PHE A CA 1
ATOM 932 C C . PHE A 1 122 ? 9.795 -12.417 11.663 1.00 52.16 122 PHE A C 1
ATOM 934 O O . PHE A 1 122 ? 9.979 -12.694 10.477 1.00 52.16 122 PHE A O 1
ATOM 941 N N . ALA A 1 123 ? 10.504 -11.452 12.257 1.00 55.75 123 ALA A N 1
ATOM 942 C CA . ALA A 1 123 ? 11.579 -10.757 11.557 1.00 55.75 123 ALA A CA 1
ATOM 943 C C . ALA A 1 123 ? 12.598 -11.776 11.018 1.00 55.75 123 ALA A C 1
ATOM 945 O O . ALA A 1 123 ? 13.193 -12.536 11.784 1.00 55.75 123 ALA A O 1
ATOM 946 N N . HIS A 1 124 ? 12.792 -11.789 9.694 1.00 47.78 124 HIS A N 1
ATOM 947 C CA . HIS A 1 124 ? 13.839 -12.578 9.060 1.00 47.78 124 HIS A CA 1
ATOM 948 C C . HIS A 1 124 ? 15.165 -12.260 9.747 1.00 47.78 124 HIS A C 1
ATOM 950 O O . HIS A 1 124 ? 15.590 -11.104 9.784 1.00 47.78 124 HIS A O 1
ATOM 956 N N . ARG A 1 125 ? 15.790 -13.297 10.308 1.00 38.72 125 ARG A N 1
ATOM 957 C CA . ARG A 1 125 ? 17.137 -13.267 10.870 1.00 38.72 125 ARG A CA 1
ATOM 958 C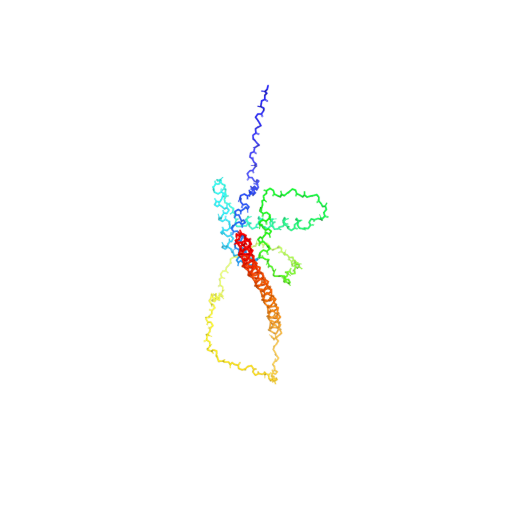 C . ARG A 1 125 ? 18.075 -12.744 9.773 1.00 38.72 125 ARG A C 1
ATOM 960 O O . ARG A 1 125 ? 18.441 -13.471 8.855 1.00 38.72 125 ARG A O 1
ATOM 967 N N . LEU A 1 126 ? 18.369 -11.446 9.797 1.00 51.00 126 LEU A N 1
ATOM 968 C CA . LEU A 1 126 ? 19.273 -10.814 8.845 1.00 51.00 126 LEU A CA 1
ATOM 969 C C . LEU A 1 126 ? 20.686 -11.327 9.137 1.00 51.00 126 LEU A C 1
ATOM 971 O O . LEU A 1 126 ? 21.259 -10.963 10.158 1.00 51.00 126 LEU A O 1
ATOM 975 N N . GLY A 1 127 ? 21.240 -12.132 8.230 1.00 44.72 127 GLY A N 1
ATOM 976 C CA . GLY A 1 127 ? 22.685 -12.340 8.141 1.00 44.72 127 GLY A CA 1
ATOM 977 C C . GLY A 1 127 ? 23.151 -13.791 8.175 1.00 44.72 127 GLY A C 1
ATOM 978 O O . GLY A 1 127 ? 23.631 -14.264 9.194 1.00 44.72 127 GLY A O 1
ATOM 979 N N . ALA A 1 128 ? 23.142 -14.441 7.016 1.00 32.81 128 ALA A N 1
ATOM 980 C CA . ALA A 1 128 ? 24.233 -15.326 6.625 1.00 32.81 128 ALA A CA 1
ATOM 981 C C . ALA A 1 128 ? 24.542 -15.003 5.160 1.00 32.81 128 ALA A C 1
ATOM 983 O O . ALA A 1 128 ? 23.857 -15.453 4.247 1.00 32.81 128 ALA A O 1
ATOM 984 N N . LYS A 1 129 ? 25.511 -14.107 4.943 1.00 34.31 129 LYS A N 1
ATOM 985 C CA . LYS A 1 129 ? 26.136 -13.939 3.631 1.00 34.31 129 LYS A CA 1
ATOM 986 C C . LYS A 1 129 ? 26.953 -15.204 3.386 1.00 34.31 129 LYS A C 1
ATOM 988 O O . LYS A 1 129 ? 28.008 -15.358 3.990 1.00 34.31 129 LYS A O 1
ATOM 993 N N . THR A 1 130 ? 26.478 -16.097 2.532 1.00 30.64 130 THR A N 1
ATOM 994 C CA . THR A 1 130 ? 27.365 -17.046 1.857 1.00 30.64 130 THR A CA 1
ATOM 995 C C . THR A 1 130 ? 28.127 -16.269 0.776 1.00 30.64 130 THR A C 1
ATOM 997 O O . THR A 1 130 ? 27.494 -15.494 0.049 1.00 30.64 130 THR A O 1
ATOM 1000 N N . PRO A 1 131 ? 29.463 -16.380 0.689 1.00 32.62 131 PRO A N 1
ATOM 1001 C CA . PRO A 1 131 ? 30.234 -15.680 -0.328 1.00 32.62 131 PRO A CA 1
ATOM 1002 C C . PRO A 1 131 ? 29.864 -16.240 -1.704 1.00 32.62 131 PRO A C 1
ATOM 1004 O O . PRO A 1 131 ? 29.915 -17.444 -1.937 1.00 32.62 131 PRO A O 1
ATOM 1007 N N . LYS A 1 132 ? 29.436 -15.344 -2.594 1.00 28.42 132 LYS A N 1
ATOM 1008 C CA . LYS A 1 132 ? 29.238 -15.617 -4.014 1.00 28.42 132 LYS A CA 1
ATOM 1009 C C . LYS A 1 132 ? 30.631 -15.672 -4.641 1.00 28.42 132 LYS A C 1
ATOM 1011 O O . LYS A 1 132 ? 31.254 -14.626 -4.785 1.00 28.42 132 LYS A O 1
ATOM 1016 N N . VAL A 1 133 ? 31.117 -16.880 -4.910 1.00 31.73 133 VAL A N 1
ATOM 1017 C CA . VAL A 1 133 ? 32.257 -17.100 -5.803 1.00 31.73 133 VAL A CA 1
ATOM 1018 C C . VAL A 1 133 ? 31.796 -16.713 -7.207 1.00 31.73 133 VAL A C 1
ATOM 1020 O O . VAL A 1 133 ? 30.690 -17.061 -7.627 1.00 31.73 133 VAL A O 1
ATOM 1023 N N . GLU A 1 134 ? 32.598 -15.877 -7.849 1.00 39.19 134 GLU A N 1
ATOM 1024 C CA . GLU A 1 134 ? 32.487 -15.508 -9.252 1.00 39.19 134 GLU A CA 1
ATOM 1025 C C . GLU A 1 134 ? 32.994 -16.709 -10.057 1.00 39.19 134 GLU A C 1
ATOM 1027 O O . GLU A 1 134 ? 34.150 -17.090 -9.911 1.00 39.19 134 GLU A O 1
ATOM 1032 N N . GLU A 1 135 ? 32.118 -17.340 -10.838 1.00 32.16 135 GLU A N 1
ATOM 1033 C CA . GLU A 1 135 ? 32.520 -18.278 -11.886 1.00 32.16 135 GLU A CA 1
ATOM 1034 C C . GLU A 1 135 ? 32.055 -17.713 -13.224 1.00 32.16 135 GLU A C 1
ATOM 1036 O O . GLU A 1 135 ? 30.917 -17.256 -13.382 1.00 32.16 135 GLU A O 1
ATOM 1041 N N . GLU A 1 136 ? 33.033 -17.655 -14.113 1.00 31.91 136 GLU A N 1
ATOM 1042 C CA . GLU A 1 136 ? 33.054 -17.029 -15.421 1.00 31.91 136 GLU A CA 1
ATOM 1043 C C . GLU A 1 136 ? 32.288 -17.895 -16.434 1.00 31.91 136 GLU A C 1
ATOM 1045 O O . GLU A 1 136 ? 32.230 -19.119 -16.318 1.00 31.91 136 GLU A O 1
ATOM 1050 N N . GLU A 1 137 ? 31.648 -17.244 -17.406 1.00 33.56 137 GLU A N 1
ATOM 1051 C CA . GLU A 1 137 ? 30.941 -17.906 -18.501 1.00 33.56 137 GLU A CA 1
ATOM 1052 C C . GLU A 1 137 ? 31.939 -18.501 -19.507 1.00 33.56 137 GLU A C 1
ATOM 1054 O O . GLU A 1 137 ? 32.693 -17.759 -20.133 1.00 33.56 137 GLU A O 1
ATOM 1059 N N . GLU A 1 138 ? 31.858 -19.810 -19.749 1.00 29.00 138 GLU A N 1
ATOM 1060 C CA . GLU A 1 138 ? 32.239 -20.419 -21.027 1.00 29.00 138 GLU A CA 1
ATOM 1061 C C . GLU A 1 138 ? 31.076 -21.271 -21.553 1.00 29.00 138 GLU A C 1
ATOM 1063 O O . GLU A 1 138 ? 30.434 -22.034 -20.828 1.00 29.00 138 GLU A O 1
ATOM 1068 N N . VAL A 1 139 ? 30.768 -21.053 -22.828 1.00 37.09 139 VAL A N 1
ATOM 1069 C CA . VAL A 1 139 ? 29.677 -21.649 -23.598 1.00 37.09 139 VAL A CA 1
ATOM 1070 C C . VAL A 1 139 ? 30.230 -22.841 -24.368 1.00 37.09 139 VAL A C 1
ATOM 1072 O O . VAL A 1 139 ? 31.187 -22.649 -25.107 1.00 37.09 139 VAL A O 1
ATOM 1075 N N . GLU A 1 140 ? 29.579 -24.006 -24.303 1.00 31.89 140 GLU A N 1
ATOM 1076 C CA . GLU A 1 140 ? 29.531 -24.936 -25.440 1.00 31.89 140 GLU A CA 1
ATOM 1077 C C . GLU A 1 140 ? 28.342 -25.916 -25.369 1.00 31.89 140 GLU A C 1
ATOM 1079 O O . GLU A 1 140 ? 27.763 -26.183 -24.316 1.00 31.89 140 GLU A O 1
ATOM 1084 N N . ASP A 1 141 ? 27.937 -26.340 -26.562 1.00 33.09 141 ASP A N 1
ATOM 1085 C CA . ASP A 1 141 ? 26.660 -26.906 -27.003 1.00 33.09 141 ASP A CA 1
ATOM 1086 C C . ASP A 1 141 ? 26.602 -28.447 -26.851 1.00 33.09 141 ASP A C 1
ATOM 1088 O O . ASP A 1 141 ? 27.620 -29.101 -27.053 1.00 33.09 141 ASP A O 1
ATOM 1092 N N . GLU A 1 142 ? 25.429 -29.022 -26.521 1.00 34.44 142 GLU A N 1
ATOM 1093 C CA . GLU A 1 142 ? 24.837 -30.241 -27.141 1.00 34.44 142 GLU A CA 1
ATOM 1094 C C . GLU A 1 142 ? 23.736 -30.922 -26.274 1.00 34.44 142 GLU A C 1
ATOM 1096 O O . GLU A 1 142 ? 23.982 -31.493 -25.216 1.00 34.44 142 GLU A O 1
ATOM 1101 N N . LYS A 1 143 ? 22.511 -30.902 -26.831 1.00 35.06 143 LYS A N 1
ATOM 1102 C CA . LYS A 1 143 ? 21.364 -31.854 -26.809 1.00 35.06 143 LYS A CA 1
ATOM 1103 C C . LYS A 1 143 ? 20.759 -32.501 -25.526 1.00 35.06 143 LYS A C 1
ATOM 1105 O O . LYS A 1 143 ? 21.410 -32.736 -24.518 1.00 35.06 143 LYS A O 1
ATOM 1110 N N . PRO A 1 144 ? 19.442 -32.843 -25.576 1.00 42.16 144 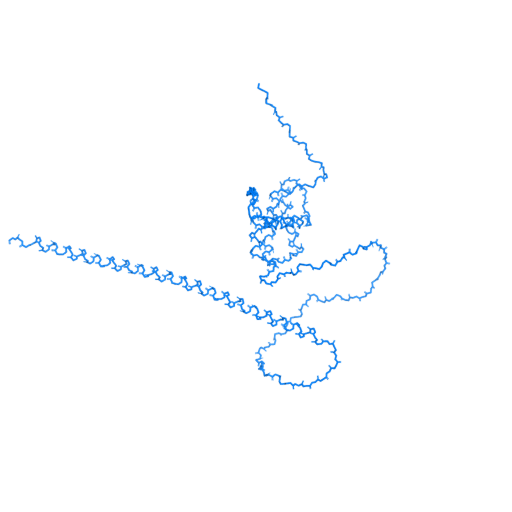PRO A N 1
ATOM 1111 C CA . PRO A 1 144 ? 18.575 -32.930 -24.407 1.00 42.16 144 PRO A CA 1
ATOM 1112 C C . PRO A 1 144 ? 18.339 -34.368 -23.925 1.00 42.16 144 PRO A C 1
ATOM 1114 O O . PRO A 1 144 ? 18.094 -35.277 -24.719 1.00 42.16 144 PRO A O 1
ATOM 1117 N N . SER A 1 145 ? 18.293 -34.552 -22.605 1.00 33.34 145 SER A N 1
ATOM 1118 C CA . SER A 1 145 ? 17.788 -35.770 -21.967 1.00 33.34 145 SER A CA 1
ATOM 1119 C C . SER A 1 145 ? 16.607 -35.433 -21.061 1.00 33.34 145 SER A C 1
ATOM 1121 O O . SER A 1 145 ? 16.589 -34.411 -20.374 1.00 33.34 145 SER A O 1
ATOM 1123 N N . GLY A 1 146 ? 15.576 -36.268 -21.151 1.00 43.53 146 GLY A N 1
ATOM 1124 C CA . GLY A 1 146 ? 14.219 -36.013 -20.694 1.00 43.53 146 GLY A CA 1
ATOM 1125 C C . GLY A 1 146 ? 14.076 -35.769 -19.194 1.00 43.53 146 GLY A C 1
ATOM 1126 O O . GLY A 1 146 ? 14.426 -36.603 -18.366 1.00 43.53 146 GLY A O 1
ATOM 1127 N N . GLY A 1 147 ? 13.416 -34.662 -18.867 1.00 37.66 147 GLY A N 1
ATOM 1128 C CA . GLY A 1 147 ? 12.727 -34.460 -17.600 1.00 37.66 147 GLY A CA 1
ATOM 1129 C C . GLY A 1 147 ? 11.323 -33.958 -17.909 1.00 37.66 147 GLY A C 1
ATOM 1130 O O . GLY A 1 147 ? 11.156 -32.830 -18.368 1.00 37.66 147 GLY A O 1
ATOM 1131 N N . ALA A 1 148 ? 10.310 -34.806 -17.730 1.00 51.38 148 ALA A N 1
ATOM 1132 C CA . ALA A 1 148 ? 8.921 -34.422 -17.961 1.00 51.38 148 ALA A CA 1
ATOM 1133 C C . ALA A 1 148 ? 8.533 -33.229 -17.056 1.00 51.38 148 ALA A C 1
ATOM 1135 O O . ALA A 1 148 ? 8.864 -33.242 -15.866 1.00 51.38 148 ALA A O 1
ATOM 1136 N N . PRO A 1 149 ? 7.815 -32.205 -17.558 1.00 49.69 149 PRO A N 1
ATOM 1137 C CA . PRO A 1 149 ? 7.347 -31.111 -16.717 1.00 49.69 149 PRO A CA 1
ATOM 1138 C C . PRO A 1 149 ? 6.320 -31.636 -15.709 1.00 49.69 149 PRO A C 1
ATOM 1140 O O . PRO A 1 149 ? 5.306 -32.218 -16.097 1.00 49.69 149 PRO A O 1
ATOM 1143 N N . LEU A 1 150 ? 6.552 -31.405 -14.415 1.00 57.00 150 LEU A N 1
ATOM 1144 C CA . LEU A 1 150 ? 5.553 -31.684 -13.383 1.00 57.00 150 LEU A CA 1
ATOM 1145 C C . LEU A 1 150 ? 4.246 -30.923 -13.704 1.00 57.00 150 LEU A C 1
ATOM 1147 O O . LEU A 1 150 ? 4.304 -29.718 -13.986 1.00 57.00 150 LEU A O 1
ATOM 1151 N N . PRO A 1 151 ? 3.066 -31.573 -13.656 1.00 53.19 151 PRO A N 1
ATOM 1152 C CA . PRO A 1 151 ? 1.798 -30.916 -13.954 1.00 53.19 151 PRO A CA 1
ATOM 1153 C C . PRO A 1 151 ? 1.529 -29.726 -13.021 1.00 53.19 151 PRO A C 1
ATOM 1155 O O . PRO A 1 151 ? 1.497 -29.858 -11.801 1.00 53.19 151 PRO A O 1
ATOM 1158 N N . ARG A 1 152 ? 1.282 -28.546 -13.607 1.00 57.56 152 ARG A N 1
ATOM 1159 C CA . ARG A 1 152 ? 0.915 -27.293 -12.913 1.00 57.56 152 ARG A CA 1
ATOM 1160 C C . ARG A 1 152 ? -0.562 -27.214 -12.496 1.00 57.56 152 ARG A C 1
ATOM 1162 O O . ARG A 1 152 ? -1.104 -26.118 -12.373 1.00 57.56 152 ARG A O 1
ATOM 1169 N N . TYR A 1 153 ? -1.224 -28.343 -12.267 1.00 56.34 153 TYR A N 1
ATOM 1170 C CA . TYR A 1 153 ? -2.560 -28.350 -11.682 1.00 56.34 153 TYR A CA 1
ATOM 1171 C C . TYR A 1 153 ? -2.568 -29.265 -10.460 1.00 56.34 153 TYR A C 1
ATOM 1173 O O . TYR A 1 153 ? -2.186 -30.430 -10.522 1.00 56.34 153 TYR A O 1
ATOM 1181 N N . TRP A 1 154 ? -2.968 -28.705 -9.322 1.00 50.19 154 TRP A N 1
ATOM 1182 C CA . TRP A 1 154 ? -3.253 -29.490 -8.130 1.00 50.19 154 TRP A CA 1
ATOM 1183 C C . TRP A 1 154 ? -4.515 -30.316 -8.412 1.00 50.19 154 TRP A C 1
ATOM 1185 O O . TRP A 1 154 ? -5.509 -29.732 -8.861 1.00 50.19 154 TRP A O 1
ATOM 1195 N N . PRO A 1 155 ? -4.519 -31.644 -8.199 1.00 48.69 155 PRO A N 1
ATOM 1196 C CA . PRO A 1 155 ? -5.730 -32.427 -8.383 1.00 48.69 155 PRO A CA 1
ATOM 1197 C C . PRO A 1 155 ? -6.818 -31.900 -7.430 1.00 48.69 155 PRO A C 1
ATOM 1199 O O . PRO A 1 155 ? -6.511 -31.568 -6.280 1.00 48.69 155 PRO A O 1
ATOM 1202 N N . PRO A 1 156 ? -8.087 -31.791 -7.863 1.00 53.56 156 PRO A N 1
ATOM 1203 C CA . PRO A 1 156 ? -9.167 -31.399 -6.970 1.00 53.56 156 PRO A CA 1
ATOM 1204 C C . PRO A 1 156 ? -9.201 -32.356 -5.781 1.00 53.56 156 PRO A C 1
ATOM 1206 O O . PRO A 1 156 ? -9.326 -33.568 -5.958 1.00 53.56 156 PRO A O 1
ATOM 1209 N N . VAL A 1 157 ? -9.066 -31.812 -4.569 1.00 55.78 157 VAL A N 1
ATOM 1210 C CA . VAL A 1 157 ? -9.154 -32.591 -3.331 1.00 55.78 157 VAL A CA 1
ATOM 1211 C C . VAL A 1 157 ? -10.507 -33.309 -3.340 1.00 55.78 157 VAL A C 1
ATOM 1213 O O . VAL A 1 157 ? -11.534 -32.624 -3.417 1.00 55.78 157 VAL A O 1
ATOM 1216 N N . PRO A 1 158 ? -10.553 -34.653 -3.276 1.00 49.28 158 PRO A N 1
ATOM 1217 C CA . PRO A 1 158 ? -11.815 -35.366 -3.185 1.00 49.28 158 PRO A CA 1
ATOM 1218 C C . PRO A 1 158 ? -12.569 -34.850 -1.960 1.00 49.28 158 PRO A C 1
ATOM 1220 O O . PRO A 1 158 ? -12.105 -34.998 -0.827 1.00 49.28 158 PRO A O 1
ATOM 1223 N N . LYS A 1 159 ? -13.725 -34.214 -2.175 1.00 48.16 159 LYS A N 1
ATOM 1224 C CA . LYS A 1 159 ? -14.640 -33.844 -1.093 1.00 48.16 159 LYS A CA 1
ATOM 1225 C C . LYS A 1 159 ? -15.220 -35.137 -0.526 1.00 48.16 159 LYS A C 1
ATOM 1227 O O . LYS A 1 159 ? -16.295 -35.566 -0.933 1.00 48.16 159 LYS A O 1
ATOM 1232 N N . ARG A 1 160 ? -14.495 -35.790 0.387 1.00 46.03 160 ARG A N 1
ATOM 1233 C CA . ARG A 1 160 ? -15.086 -36.848 1.209 1.00 46.03 160 ARG A CA 1
ATOM 1234 C C . ARG A 1 160 ? -16.219 -36.219 2.027 1.00 46.03 160 ARG A C 1
ATOM 1236 O O . ARG A 1 160 ? -16.004 -35.152 2.613 1.00 46.03 160 ARG A O 1
ATOM 1243 N N . PRO A 1 161 ? -17.412 -36.834 2.071 1.00 45.69 161 PRO A N 1
ATOM 1244 C CA . PRO A 1 161 ? -18.447 -36.397 2.990 1.00 45.69 161 PRO A CA 1
ATOM 1245 C C . PRO A 1 161 ? -17.882 -36.470 4.410 1.00 45.69 161 PRO A C 1
ATOM 1247 O O . PRO A 1 161 ? -17.201 -37.430 4.771 1.00 45.69 161 PRO A O 1
ATOM 1250 N N . ARG A 1 162 ? -18.113 -35.410 5.190 1.00 51.12 162 ARG A N 1
ATOM 1251 C CA . ARG A 1 162 ? -17.740 -35.318 6.604 1.00 51.12 162 ARG A CA 1
ATOM 1252 C C . ARG A 1 162 ? -18.507 -36.395 7.375 1.00 51.12 162 ARG A C 1
ATOM 1254 O O . ARG A 1 162 ? -19.591 -36.147 7.884 1.00 51.12 162 ARG A O 1
ATOM 1261 N N . THR A 1 163 ? -17.948 -37.591 7.465 1.00 46.53 163 THR A N 1
ATOM 1262 C CA . THR A 1 163 ? -18.282 -38.526 8.535 1.00 46.53 163 THR A CA 1
ATOM 1263 C C . THR A 1 163 ? -17.309 -38.233 9.661 1.00 46.53 163 THR A C 1
ATOM 1265 O O . THR A 1 163 ? -16.097 -38.281 9.450 1.00 46.53 163 THR A O 1
ATOM 1268 N N . ALA A 1 164 ? -17.836 -37.845 10.821 1.00 48.62 164 ALA A N 1
ATOM 1269 C CA . ALA A 1 164 ? -17.053 -37.579 12.016 1.00 48.62 164 ALA A CA 1
ATOM 1270 C C . ALA A 1 164 ? -16.172 -38.797 12.329 1.00 48.62 164 ALA A C 1
ATOM 1272 O O . ALA A 1 164 ? -16.655 -39.817 12.814 1.00 48.62 164 ALA A O 1
ATOM 1273 N N . VAL A 1 165 ? -14.879 -38.704 12.017 1.00 44.84 165 VAL A N 1
ATOM 1274 C CA . VAL A 1 165 ? -13.895 -39.638 12.553 1.00 44.84 165 VAL A CA 1
ATOM 1275 C C . VAL A 1 165 ? -13.708 -39.216 14.000 1.00 44.84 165 VAL A C 1
ATOM 1277 O O . VAL A 1 165 ? -13.111 -38.180 14.283 1.00 44.84 165 VAL A O 1
ATOM 1280 N N . SER A 1 166 ? -14.310 -39.990 14.899 1.00 46.72 166 SER A N 1
ATOM 1281 C CA . SER A 1 166 ? -14.014 -39.951 16.325 1.00 46.72 166 SER A CA 1
ATOM 1282 C C . SER A 1 166 ? -12.499 -40.059 16.492 1.00 46.72 166 SER A C 1
ATOM 1284 O O . SER A 1 166 ? -11.906 -41.077 16.127 1.00 46.72 166 SER A O 1
ATOM 1286 N N . LEU A 1 167 ? -11.865 -38.998 16.999 1.00 46.28 167 LEU A N 1
ATOM 1287 C CA . LEU A 1 167 ? -10.478 -39.037 17.451 1.00 46.28 167 LEU A CA 1
ATOM 1288 C C . LEU A 1 167 ? -10.436 -39.876 18.730 1.00 46.28 167 LEU A C 1
ATOM 1290 O O . LEU A 1 167 ? -10.396 -39.356 19.841 1.00 46.28 167 LEU A O 1
ATOM 1294 N N . SER A 1 168 ? -10.495 -41.194 18.567 1.00 45.47 168 SER A N 1
ATOM 1295 C CA . SER A 1 168 ? -10.089 -42.104 19.630 1.00 45.47 168 SER A CA 1
ATOM 1296 C C . SER A 1 168 ? -8.572 -41.960 19.799 1.00 45.47 168 SER A C 1
ATOM 1298 O O . SER A 1 168 ? -7.865 -41.921 18.785 1.00 45.47 168 SER A O 1
ATOM 1300 N N . PRO A 1 169 ? -8.045 -41.853 21.031 1.00 46.53 169 PRO A N 1
ATOM 1301 C CA . PRO A 1 169 ? -6.610 -41.754 21.251 1.00 46.53 169 PRO A CA 1
ATOM 1302 C C . PRO A 1 169 ? -5.940 -43.012 20.696 1.00 46.53 169 PRO A C 1
ATOM 1304 O O . PRO A 1 169 ? -6.268 -44.124 21.114 1.00 46.53 169 PRO A O 1
ATOM 1307 N N . LEU A 1 170 ? -5.019 -42.841 19.746 1.00 46.25 170 LEU A N 1
ATOM 1308 C CA . LEU A 1 170 ? -4.160 -43.921 19.272 1.00 46.25 170 LEU A CA 1
ATOM 1309 C C . LEU A 1 170 ? -3.256 -44.334 20.434 1.00 46.25 170 LEU A C 1
ATOM 1311 O O . LEU A 1 170 ? -2.237 -43.709 20.723 1.00 46.25 170 LEU A O 1
ATOM 1315 N N . THR A 1 171 ? -3.690 -45.374 21.135 1.00 42.53 171 THR A N 1
ATOM 1316 C CA . THR A 1 171 ? -2.854 -46.157 22.030 1.00 42.53 171 THR A CA 1
ATOM 1317 C C . THR A 1 171 ? -1.702 -46.737 21.220 1.00 42.53 171 THR A C 1
ATOM 1319 O O . THR A 1 171 ? -1.869 -47.176 20.082 1.00 42.53 171 THR A O 1
ATOM 1322 N N . ALA A 1 172 ? -0.515 -46.655 21.813 1.00 47.00 172 ALA A N 1
ATOM 1323 C CA . ALA A 1 172 ? 0.757 -47.043 21.237 1.00 47.00 172 ALA A CA 1
ATOM 1324 C C . ALA A 1 172 ? 0.702 -48.437 20.589 1.00 47.00 172 ALA A C 1
ATOM 1326 O O . ALA A 1 172 ? 0.686 -49.453 21.280 1.00 47.00 172 ALA A O 1
ATOM 1327 N N . ALA A 1 173 ? 0.730 -48.479 19.259 1.00 38.47 173 ALA A N 1
ATOM 1328 C CA . ALA A 1 173 ? 1.115 -49.670 18.522 1.00 38.47 173 ALA A CA 1
ATOM 1329 C C . ALA A 1 173 ? 2.613 -49.555 18.235 1.00 38.47 173 ALA A C 1
ATOM 1331 O O . ALA A 1 173 ? 3.046 -48.830 17.340 1.00 38.47 173 ALA A O 1
ATOM 1332 N N . SER A 1 174 ? 3.392 -50.236 19.073 1.00 50.53 174 SER A N 1
ATOM 1333 C CA . SER A 1 174 ? 4.802 -50.514 18.836 1.00 50.53 174 SER A CA 1
ATOM 1334 C C . SER A 1 174 ? 4.932 -51.249 17.500 1.00 50.53 174 SER A C 1
ATOM 1336 O O . SER A 1 174 ? 4.344 -52.313 17.310 1.00 50.53 174 SER A O 1
ATOM 1338 N N . GLY A 1 175 ? 5.655 -50.647 16.564 1.00 40.41 175 GLY A N 1
ATOM 1339 C CA . GLY A 1 175 ? 5.922 -51.180 15.235 1.00 40.41 175 GLY A CA 1
ATOM 1340 C C . GLY A 1 175 ? 7.269 -50.647 14.787 1.00 40.41 175 GLY A C 1
ATOM 1341 O O . GLY A 1 175 ? 7.357 -49.586 14.176 1.00 40.41 175 GLY A O 1
ATOM 1342 N N . ASP A 1 176 ? 8.309 -51.358 15.199 1.00 47.12 176 ASP A N 1
ATOM 1343 C CA . ASP A 1 176 ? 9.710 -51.060 14.946 1.00 47.12 176 ASP A CA 1
ATOM 1344 C C . ASP A 1 176 ? 9.998 -51.157 13.434 1.00 47.12 176 ASP A C 1
ATOM 1346 O O . ASP A 1 176 ? 9.805 -52.207 12.815 1.00 47.12 176 ASP A O 1
ATOM 1350 N N . HIS A 1 177 ? 10.425 -50.053 12.816 1.00 40.97 177 HIS A N 1
ATOM 1351 C CA . HIS A 1 177 ? 10.974 -50.054 11.459 1.00 40.97 177 HIS A CA 1
ATOM 1352 C C . HIS A 1 177 ? 12.187 -49.113 11.407 1.00 40.97 177 HIS A C 1
ATOM 1354 O O . HIS A 1 177 ? 12.028 -47.898 11.573 1.00 40.97 177 HIS A O 1
ATOM 1360 N N . PRO A 1 178 ? 13.410 -49.626 11.179 1.00 49.41 178 PRO A N 1
ATOM 1361 C CA . PRO A 1 178 ? 14.602 -48.800 11.132 1.00 49.41 178 PRO A CA 1
ATOM 1362 C C . PRO A 1 178 ? 14.725 -48.199 9.728 1.00 49.41 178 PRO A C 1
ATOM 1364 O O . PRO A 1 178 ? 15.284 -48.798 8.816 1.00 49.41 178 PRO A O 1
ATOM 1367 N N . GLY A 1 179 ? 14.181 -46.998 9.543 1.00 43.09 179 GLY A N 1
ATOM 1368 C CA . GLY A 1 179 ? 14.317 -46.239 8.301 1.00 43.09 179 GLY A CA 1
ATOM 1369 C C . GLY A 1 179 ? 14.372 -44.746 8.591 1.00 43.09 179 GLY A C 1
ATOM 1370 O O . GLY A 1 179 ? 13.350 -44.121 8.864 1.00 43.09 179 GLY A O 1
ATOM 1371 N N . GLY A 1 180 ? 15.577 -44.173 8.572 1.00 49.88 180 GLY A N 1
ATOM 1372 C CA . GLY A 1 180 ? 15.884 -42.781 8.912 1.00 49.88 180 GLY A CA 1
ATOM 1373 C C . GLY A 1 180 ? 15.242 -41.732 7.996 1.00 49.88 180 GLY A C 1
ATOM 1374 O O . GLY A 1 180 ? 15.933 -41.103 7.204 1.00 49.88 180 GLY A O 1
ATOM 1375 N N . GLY A 1 181 ? 13.934 -41.507 8.151 1.00 51.78 181 GLY A N 1
ATOM 1376 C CA . GLY A 1 181 ? 13.165 -40.478 7.439 1.00 51.78 181 GLY A CA 1
ATOM 1377 C C . GLY A 1 181 ? 12.076 -39.787 8.271 1.00 51.78 181 GLY A C 1
ATOM 1378 O O . GLY A 1 181 ? 11.353 -38.964 7.733 1.00 51.78 181 GLY A O 1
ATOM 1379 N N . GLY A 1 182 ? 11.933 -40.097 9.568 1.00 56.16 182 GLY A N 1
ATOM 1380 C CA . GLY A 1 182 ? 10.829 -39.596 10.410 1.00 56.16 182 GLY A CA 1
ATOM 1381 C C . GLY A 1 182 ? 11.105 -38.320 11.220 1.00 56.16 182 GLY A C 1
ATOM 1382 O O . GLY A 1 182 ? 10.183 -37.753 11.800 1.00 56.16 182 GLY A O 1
ATOM 1383 N N . ARG A 1 183 ? 12.357 -37.849 11.289 1.00 60.44 183 ARG A N 1
ATOM 1384 C CA . ARG A 1 183 ? 12.732 -36.665 12.094 1.00 60.44 183 ARG A CA 1
ATOM 1385 C C . ARG A 1 183 ? 12.268 -35.343 11.475 1.00 60.44 183 ARG A C 1
ATOM 1387 O O . ARG A 1 183 ? 11.831 -34.451 12.184 1.00 60.44 183 ARG A O 1
ATOM 1394 N N . ASN A 1 184 ? 12.303 -35.234 10.151 1.00 64.56 184 ASN A N 1
ATOM 1395 C CA . ASN A 1 184 ? 11.891 -34.022 9.438 1.00 64.56 184 ASN A CA 1
ATOM 1396 C C . ASN A 1 184 ? 10.357 -33.846 9.417 1.00 64.56 184 ASN A C 1
ATOM 1398 O O . ASN A 1 184 ? 9.867 -32.732 9.581 1.00 64.56 184 ASN A O 1
ATOM 1402 N N . CYS A 1 185 ? 9.579 -34.924 9.276 1.00 73.62 185 CYS A N 1
ATOM 1403 C CA . CYS A 1 185 ? 8.115 -34.857 9.284 1.00 73.62 185 CYS A CA 1
ATOM 1404 C C . CYS A 1 185 ? 7.554 -34.473 10.661 1.00 73.62 185 CYS A C 1
ATOM 1406 O O . CYS A 1 185 ? 6.604 -33.693 10.740 1.00 73.62 185 CYS A O 1
ATOM 1408 N N . THR A 1 186 ? 8.151 -34.972 11.746 1.00 81.75 186 THR A N 1
ATOM 1409 C CA . THR A 1 186 ? 7.726 -34.632 13.113 1.00 81.75 186 THR A CA 1
ATOM 1410 C C . THR A 1 186 ? 8.111 -33.205 13.500 1.00 81.75 186 THR A C 1
ATOM 1412 O O . THR A 1 186 ? 7.324 -32.515 14.145 1.00 81.75 186 THR A O 1
ATOM 1415 N N . GLU A 1 187 ? 9.260 -32.706 13.036 1.00 86.69 187 GLU A N 1
ATOM 1416 C CA . GLU A 1 187 ? 9.647 -31.300 13.203 1.00 86.69 187 GLU A CA 1
ATOM 1417 C C . GLU A 1 187 ? 8.690 -30.336 12.486 1.00 86.69 187 GLU A C 1
ATOM 1419 O O . GLU A 1 187 ? 8.324 -29.299 13.050 1.00 86.69 187 GLU A O 1
ATOM 1424 N N . VAL A 1 188 ? 8.248 -30.687 11.272 1.00 91.94 188 VAL A N 1
ATOM 1425 C CA . VAL A 1 188 ? 7.253 -29.907 10.519 1.00 91.94 188 VAL A CA 1
ATOM 1426 C C . VAL A 1 188 ? 5.900 -29.916 11.227 1.00 91.94 188 VAL A C 1
ATOM 1428 O O . VAL A 1 188 ? 5.315 -28.849 11.397 1.00 91.94 188 VAL A O 1
ATOM 1431 N N . ALA A 1 189 ? 5.423 -31.074 11.693 1.00 93.12 189 ALA A N 1
ATOM 1432 C CA . ALA A 1 189 ? 4.180 -31.163 12.461 1.00 93.12 189 ALA A CA 1
ATOM 1433 C C . ALA A 1 189 ? 4.235 -30.281 13.721 1.00 93.12 189 ALA A C 1
ATOM 1435 O O . ALA A 1 189 ? 3.378 -29.423 13.918 1.00 93.12 189 ALA A O 1
ATOM 1436 N N . ALA A 1 190 ? 5.325 -30.369 14.489 1.00 91.38 190 ALA A N 1
ATOM 1437 C CA . ALA A 1 190 ? 5.521 -29.534 15.670 1.00 91.38 190 ALA A CA 1
ATOM 1438 C C . ALA A 1 190 ? 5.604 -28.031 15.332 1.00 91.38 190 ALA A C 1
ATOM 1440 O O . ALA A 1 190 ? 5.195 -27.186 16.128 1.00 91.38 190 ALA A O 1
ATOM 1441 N N . ALA A 1 191 ? 6.155 -27.662 14.171 1.00 94.62 191 ALA A N 1
ATOM 1442 C CA . ALA A 1 191 ? 6.174 -26.275 13.707 1.00 94.62 191 ALA A CA 1
ATOM 1443 C C . ALA A 1 191 ? 4.778 -25.767 13.319 1.00 94.62 191 ALA A C 1
ATOM 1445 O O . ALA A 1 191 ? 4.447 -24.623 13.638 1.00 94.62 191 ALA A O 1
ATOM 1446 N N . LEU A 1 192 ? 3.965 -26.610 12.679 1.00 95.12 192 LEU A N 1
ATOM 1447 C CA . LEU A 1 192 ? 2.579 -26.301 12.335 1.00 95.12 192 LEU A CA 1
ATOM 1448 C C . LEU A 1 192 ? 1.712 -26.141 13.587 1.00 95.12 192 LEU A C 1
ATOM 1450 O O . LEU A 1 192 ? 0.961 -25.174 13.659 1.00 95.12 192 LEU A O 1
ATOM 1454 N N . ASP A 1 193 ? 1.883 -26.987 14.604 1.00 95.44 193 ASP A N 1
ATOM 1455 C CA . ASP A 1 193 ? 1.164 -26.851 15.879 1.00 95.44 193 ASP A CA 1
ATOM 1456 C C . ASP A 1 193 ? 1.528 -25.548 16.601 1.00 95.44 193 ASP A C 1
ATOM 1458 O O . ASP A 1 193 ? 0.662 -24.832 17.111 1.00 95.44 193 ASP A O 1
ATOM 1462 N N . ARG A 1 194 ? 2.815 -25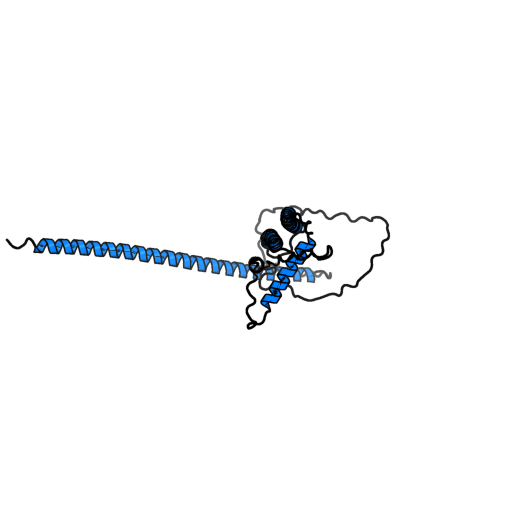.169 16.590 1.00 95.81 194 ARG A N 1
ATOM 1463 C CA . ARG A 1 194 ? 3.254 -23.871 17.130 1.00 95.81 194 ARG A CA 1
ATOM 1464 C C . ARG A 1 194 ? 2.631 -22.699 16.374 1.00 95.81 194 ARG A C 1
ATOM 1466 O O . ARG A 1 194 ? 2.266 -21.711 17.010 1.00 95.81 194 ARG A O 1
ATOM 1473 N N . LEU A 1 195 ? 2.513 -22.802 15.049 1.00 96.00 195 LEU A N 1
ATOM 1474 C CA . LEU A 1 195 ? 1.884 -21.784 14.207 1.00 96.00 195 LEU A CA 1
ATOM 1475 C C . LEU A 1 195 ? 0.369 -21.697 14.447 1.00 96.00 195 LEU A C 1
ATOM 1477 O O . LEU A 1 195 ? -0.170 -20.597 14.542 1.00 96.00 195 LEU A O 1
ATOM 1481 N N . ALA A 1 196 ? -0.313 -22.833 14.574 1.00 93.69 196 ALA A N 1
ATOM 1482 C CA . ALA A 1 196 ? -1.736 -22.878 14.894 1.00 93.69 196 ALA A CA 1
ATOM 1483 C C . ALA A 1 196 ? -1.999 -22.222 16.256 1.00 93.69 196 ALA A C 1
ATOM 1485 O O . ALA A 1 196 ? -2.810 -21.303 16.361 1.00 93.69 196 ALA A O 1
ATOM 1486 N N . GLY A 1 197 ? -1.213 -22.585 17.274 1.00 93.75 197 GLY A N 1
ATOM 1487 C CA . GLY A 1 197 ? -1.345 -22.007 18.607 1.00 93.75 197 GLY A CA 1
ATOM 1488 C C . GLY A 1 197 ? -1.046 -20.503 18.661 1.00 93.75 197 GLY A C 1
ATOM 1489 O O . GLY A 1 197 ? -1.685 -19.778 19.425 1.00 93.75 197 GLY A O 1
ATOM 1490 N N . THR A 1 198 ? -0.083 -19.987 17.883 1.00 97.06 198 THR A N 1
ATOM 1491 C CA . THR A 1 198 ? 0.138 -18.530 17.805 1.00 97.06 198 THR A CA 1
ATOM 1492 C C . THR A 1 198 ? -1.012 -17.823 17.094 1.00 97.06 198 THR A C 1
ATOM 1494 O O . THR A 1 198 ? -1.437 -16.769 17.567 1.00 97.06 198 THR A O 1
ATOM 1497 N N . TYR A 1 199 ? -1.531 -18.394 16.006 1.00 97.19 199 TYR A N 1
ATOM 1498 C CA . TYR A 1 199 ? -2.653 -17.833 15.255 1.00 97.19 199 TYR A CA 1
ATOM 1499 C C . TYR A 1 199 ? -3.924 -17.729 16.106 1.00 97.19 199 TYR A C 1
ATOM 1501 O O . TYR A 1 199 ? -4.517 -16.655 16.185 1.00 97.19 199 TYR A O 1
ATOM 1509 N N . GLU A 1 200 ? -4.289 -18.798 16.819 1.00 97.75 200 GLU A N 1
ATOM 1510 C CA . GLU A 1 200 ? -5.452 -18.809 17.715 1.00 97.75 200 GLU A CA 1
ATOM 1511 C C . GLU A 1 200 ? -5.377 -17.702 18.771 1.00 97.75 200 GLU A C 1
ATOM 1513 O O . GLU A 1 200 ? -6.356 -16.994 19.007 1.00 97.75 200 GLU A O 1
ATOM 1518 N N . ARG A 1 201 ? -4.198 -17.488 19.375 1.00 97.00 201 ARG A N 1
ATOM 1519 C CA . ARG A 1 201 ? -4.004 -16.410 20.358 1.00 97.00 201 ARG A CA 1
ATOM 1520 C C . ARG A 1 201 ? -4.172 -15.022 19.747 1.00 97.00 201 ARG A C 1
ATOM 1522 O O . ARG A 1 201 ? -4.736 -14.147 20.402 1.00 97.00 201 ARG A O 1
ATOM 1529 N N . VAL A 1 202 ? -3.678 -14.812 18.528 1.00 97.50 202 VAL A N 1
ATOM 1530 C CA . VAL A 1 202 ? -3.788 -13.524 17.827 1.00 97.50 202 VAL A CA 1
ATOM 1531 C C . VAL A 1 202 ? -5.239 -13.228 17.462 1.00 97.50 202 VAL A C 1
ATOM 1533 O O . VAL A 1 202 ? -5.722 -12.139 17.769 1.00 97.50 202 VAL A O 1
ATOM 1536 N N . GLU A 1 203 ? -5.961 -14.188 16.882 1.00 95.31 203 GLU A N 1
ATOM 1537 C CA . GLU A 1 203 ? -7.377 -13.984 16.561 1.00 95.31 203 GLU A CA 1
ATOM 1538 C C . GLU A 1 203 ? -8.229 -13.827 17.830 1.00 95.31 203 GLU A C 1
ATOM 1540 O O . GLU A 1 203 ? -9.096 -12.956 17.871 1.00 95.31 203 GLU A O 1
ATOM 1545 N N . ALA A 1 204 ? -7.937 -14.558 18.913 1.00 95.62 204 ALA A N 1
ATOM 1546 C CA . ALA A 1 204 ? -8.618 -14.356 20.193 1.00 95.62 204 ALA A CA 1
ATOM 1547 C C . ALA A 1 204 ? -8.357 -12.957 20.781 1.00 95.62 204 ALA A C 1
ATOM 1549 O O . ALA A 1 204 ? -9.274 -12.327 21.308 1.00 95.62 204 ALA A O 1
ATOM 1550 N N . ALA A 1 205 ? -7.124 -12.446 20.693 1.00 94.88 205 ALA A N 1
ATOM 1551 C CA . ALA A 1 205 ? -6.791 -11.096 21.146 1.00 94.88 205 ALA A CA 1
ATOM 1552 C C . ALA A 1 205 ? -7.527 -10.024 20.328 1.00 94.88 205 ALA A C 1
ATOM 1554 O O . ALA A 1 205 ? -8.123 -9.116 20.903 1.00 94.88 205 ALA A O 1
ATOM 1555 N N . LYS A 1 206 ? -7.553 -10.179 19.003 1.00 95.50 206 LYS A N 1
ATOM 1556 C CA . LYS A 1 206 ? -8.292 -9.306 18.086 1.00 95.50 206 LYS A CA 1
ATOM 1557 C C . LYS A 1 206 ? -9.793 -9.316 18.372 1.00 95.50 206 LYS A C 1
ATOM 1559 O O . LYS A 1 206 ? -10.409 -8.255 18.401 1.00 95.50 206 LYS A O 1
ATOM 1564 N N . GLN A 1 207 ? -10.376 -10.486 18.638 1.00 91.44 207 GLN A N 1
ATOM 1565 C CA . GLN A 1 207 ? -11.799 -10.580 18.952 1.00 91.44 207 GLN A CA 1
ATOM 1566 C C . GLN A 1 207 ? -12.135 -9.888 20.278 1.00 91.44 207 GLN A C 1
ATOM 1568 O O . GLN A 1 207 ? -13.140 -9.192 20.354 1.00 91.44 207 GLN A O 1
ATOM 1573 N N . ARG A 1 208 ? -11.270 -10.004 21.295 1.00 96.94 208 ARG A N 1
ATOM 1574 C CA . ARG A 1 208 ? -11.423 -9.281 22.573 1.00 96.94 208 ARG A CA 1
ATOM 1575 C C . ARG A 1 208 ? -11.304 -7.768 22.415 1.00 96.94 208 ARG A C 1
ATOM 1577 O O . ARG A 1 208 ? -11.994 -7.019 23.098 1.00 96.94 208 ARG A O 1
ATOM 1584 N N . GLU A 1 209 ? -10.412 -7.299 21.548 1.00 95.44 209 GLU A N 1
ATOM 1585 C CA . GLU A 1 209 ? -10.302 -5.870 21.250 1.00 95.44 209 GLU A CA 1
ATOM 1586 C C . GLU A 1 209 ? -11.559 -5.364 20.532 1.00 95.44 209 GLU A C 1
ATOM 1588 O O . GLU A 1 209 ? -12.099 -4.324 20.906 1.00 95.44 209 GLU A O 1
ATOM 1593 N N . ALA A 1 210 ? -12.076 -6.136 19.570 1.00 93.62 210 ALA A N 1
ATOM 1594 C CA . ALA A 1 210 ? -13.318 -5.820 18.875 1.00 93.62 210 ALA A CA 1
ATOM 1595 C C . ALA A 1 210 ? -14.517 -5.750 19.835 1.00 93.62 210 ALA A C 1
ATOM 1597 O O . ALA A 1 210 ? -15.269 -4.777 19.787 1.00 93.62 210 ALA A O 1
ATOM 1598 N N . THR A 1 211 ? -14.669 -6.719 20.747 1.00 96.81 211 THR A N 1
ATOM 1599 C CA . THR A 1 211 ? -15.748 -6.683 21.750 1.00 96.81 211 THR A CA 1
ATOM 1600 C C . THR A 1 211 ? -15.596 -5.495 22.690 1.00 96.81 211 THR A C 1
ATOM 1602 O O . THR A 1 211 ? -16.572 -4.799 22.935 1.00 96.81 211 THR A O 1
ATOM 1605 N N . ARG A 1 212 ? -14.374 -5.184 23.139 1.00 98.06 212 ARG A N 1
ATOM 1606 C CA . ARG A 1 212 ? -14.106 -4.029 24.010 1.00 98.06 212 ARG A CA 1
ATOM 1607 C C . ARG A 1 212 ? -14.473 -2.696 23.350 1.00 98.06 212 ARG A C 1
ATOM 1609 O O . ARG A 1 212 ? -14.897 -1.762 24.028 1.00 98.06 212 ARG A O 1
ATOM 1616 N N . LEU A 1 213 ? -14.254 -2.570 22.043 1.00 98.25 213 LEU A N 1
ATOM 1617 C CA . LEU A 1 213 ? -14.627 -1.367 21.298 1.00 98.25 213 LEU A CA 1
ATOM 1618 C C . LEU A 1 213 ? -16.143 -1.269 21.099 1.00 98.25 213 LEU A C 1
ATOM 1620 O O . LEU A 1 213 ? -16.689 -0.176 21.235 1.00 98.25 213 LEU A O 1
ATOM 1624 N N . GLU A 1 214 ? -16.821 -2.386 20.832 1.00 96.75 214 GLU A N 1
ATOM 1625 C CA . GLU A 1 214 ? -18.283 -2.411 20.709 1.00 96.75 214 GLU A CA 1
ATOM 1626 C C . GLU A 1 214 ? -18.971 -2.137 22.056 1.00 96.75 214 GLU A C 1
ATOM 1628 O O . GLU A 1 214 ? -19.920 -1.362 22.102 1.00 96.75 214 GLU A O 1
ATOM 1633 N N . GLU A 1 215 ? -18.443 -2.665 23.165 1.00 97.94 215 GLU A N 1
ATOM 1634 C CA . GLU A 1 215 ? -18.900 -2.344 24.526 1.00 97.94 215 GLU A CA 1
ATOM 1635 C C . GLU A 1 215 ? -18.851 -0.834 24.780 1.00 97.94 215 GLU A C 1
ATOM 1637 O O . GLU A 1 215 ? -19.868 -0.229 25.109 1.00 97.94 215 GLU A O 1
ATOM 1642 N N . ARG A 1 216 ? -17.706 -0.193 24.513 1.00 98.06 216 ARG A N 1
ATOM 1643 C CA . ARG A 1 216 ? -17.556 1.266 24.655 1.00 98.06 216 ARG A CA 1
ATOM 1644 C C . ARG A 1 216 ? -18.506 2.051 23.758 1.00 98.06 216 ARG A C 1
ATOM 1646 O O . ARG A 1 216 ? -18.992 3.113 24.141 1.00 98.06 216 ARG A O 1
ATOM 1653 N N . ARG A 1 217 ? -18.752 1.559 22.542 1.00 98.25 217 ARG A N 1
ATOM 1654 C CA . ARG A 1 217 ? -19.688 2.180 21.601 1.00 98.25 217 ARG A CA 1
ATOM 1655 C C . ARG A 1 217 ? -21.122 2.118 22.132 1.00 98.25 217 ARG A C 1
ATOM 1657 O O . ARG A 1 217 ? -21.842 3.110 22.030 1.00 98.25 217 ARG A O 1
ATOM 1664 N N . LEU A 1 218 ? -21.528 0.976 22.683 1.00 98.44 218 LEU A N 1
ATOM 1665 C CA . LEU A 1 218 ? -22.851 0.787 23.274 1.00 98.44 218 LEU A CA 1
ATOM 1666 C C . LEU A 1 218 ? -23.017 1.597 24.565 1.00 98.44 218 LEU A C 1
ATOM 1668 O O . LEU A 1 218 ? -24.067 2.205 24.750 1.00 98.44 218 LEU A O 1
ATOM 1672 N N . GLU A 1 219 ? -21.987 1.674 25.411 1.00 98.38 219 GLU A N 1
ATOM 1673 C CA . GLU A 1 219 ? -21.965 2.535 26.604 1.00 98.38 219 GLU A CA 1
ATOM 1674 C C . GLU A 1 219 ? -22.182 4.005 26.233 1.00 98.38 219 GLU A C 1
ATOM 1676 O O . GLU A 1 219 ? -23.097 4.640 26.751 1.00 98.38 219 GLU A O 1
ATOM 1681 N N . ALA A 1 220 ? -21.430 4.523 25.257 1.00 98.31 220 ALA A N 1
ATOM 1682 C CA . ALA A 1 220 ? -21.589 5.903 24.804 1.00 98.31 220 ALA A CA 1
ATOM 1683 C C . ALA A 1 220 ? -22.994 6.180 24.238 1.00 98.31 220 ALA A C 1
ATOM 1685 O O . ALA A 1 220 ? -23.578 7.230 24.498 1.00 98.31 220 ALA A O 1
ATOM 1686 N N . MET A 1 221 ? -23.561 5.235 23.480 1.00 98.38 221 MET A N 1
ATOM 1687 C CA . MET A 1 221 ? -24.924 5.359 22.954 1.00 98.38 221 MET A CA 1
ATOM 1688 C C . MET A 1 221 ? -25.972 5.347 24.074 1.00 98.38 221 MET A C 1
ATOM 1690 O O . MET A 1 221 ? -26.908 6.144 24.049 1.00 98.38 221 MET A O 1
ATOM 1694 N N . ARG A 1 222 ? -25.803 4.468 25.067 1.00 98.31 222 ARG A N 1
ATOM 1695 C CA . ARG A 1 222 ? -26.670 4.392 26.247 1.00 98.31 222 ARG A CA 1
ATOM 1696 C C . ARG A 1 222 ? -26.626 5.691 27.047 1.00 98.31 222 ARG A C 1
ATOM 1698 O O . ARG A 1 222 ? -27.678 6.177 27.451 1.00 98.31 222 ARG A O 1
ATOM 1705 N N . ASP A 1 223 ? -25.440 6.240 27.282 1.00 98.12 223 ASP A N 1
ATOM 1706 C CA . ASP A 1 223 ? -25.275 7.460 28.074 1.00 98.12 223 ASP A CA 1
ATOM 1707 C C . ASP A 1 223 ? -25.918 8.670 27.384 1.00 98.12 223 ASP A C 1
ATOM 1709 O O . ASP A 1 223 ? -26.604 9.452 28.044 1.00 98.12 223 ASP A O 1
ATOM 1713 N N . LEU A 1 224 ? -25.811 8.760 26.052 1.00 98.50 224 LEU A N 1
ATOM 1714 C CA . LEU A 1 224 ? -26.526 9.770 25.264 1.00 98.50 224 LEU A CA 1
ATOM 1715 C C . LEU A 1 224 ? -28.050 9.625 25.365 1.00 98.50 224 LEU A C 1
ATOM 1717 O O . LEU A 1 224 ? -28.754 10.625 25.491 1.00 98.50 224 LEU A O 1
ATOM 1721 N N . GLU A 1 225 ? -28.583 8.401 25.337 1.00 97.81 225 GLU A N 1
ATOM 1722 C CA . GLU A 1 225 ? -30.030 8.184 25.479 1.00 97.81 225 GLU A CA 1
ATOM 1723 C C . GLU A 1 225 ? -30.518 8.519 26.899 1.00 97.81 225 GLU A C 1
ATOM 1725 O O . GLU A 1 225 ? -31.610 9.061 27.070 1.00 97.81 225 GLU A O 1
ATOM 1730 N N . ILE A 1 226 ? -29.695 8.275 27.925 1.00 98.38 226 ILE A N 1
ATOM 1731 C CA . ILE A 1 226 ? -29.993 8.699 29.300 1.00 98.38 226 ILE A CA 1
ATOM 1732 C C . ILE A 1 226 ? -30.019 10.220 29.404 1.00 98.38 226 ILE A C 1
ATOM 1734 O O . ILE A 1 226 ? -30.935 10.762 30.020 1.00 98.38 226 ILE A O 1
ATOM 1738 N N . GLU A 1 227 ? -29.045 10.915 28.819 1.00 98.12 227 GLU A N 1
ATOM 1739 C CA . GLU A 1 227 ? -29.007 12.379 28.819 1.00 98.12 227 GLU A CA 1
ATOM 1740 C C . GLU A 1 227 ? -30.212 12.964 28.076 1.00 98.12 227 GLU A C 1
ATOM 1742 O O . GLU A 1 227 ? -30.903 13.837 28.601 1.00 98.12 227 GLU A O 1
ATOM 1747 N N . ARG A 1 228 ? -30.543 12.406 26.909 1.00 98.12 228 ARG A N 1
ATOM 1748 C CA . ARG A 1 228 ? -31.752 12.760 26.162 1.00 98.12 228 ARG A CA 1
ATOM 1749 C C . ARG A 1 228 ? -33.009 12.585 27.013 1.00 98.12 228 ARG A C 1
ATOM 1751 O O . ARG A 1 228 ? -33.842 13.487 27.064 1.00 98.12 228 ARG A O 1
ATOM 1758 N N . MET A 1 229 ? -33.163 11.438 27.673 1.00 97.69 229 MET A N 1
ATOM 1759 C CA . MET A 1 229 ? -34.346 11.154 28.484 1.00 97.69 229 MET A CA 1
ATOM 1760 C C . MET A 1 229 ? -34.417 12.048 29.728 1.00 97.69 229 MET A C 1
ATOM 1762 O O . MET A 1 229 ? -35.504 12.500 30.075 1.00 97.69 229 MET A O 1
ATOM 1766 N N . ARG A 1 230 ? -33.276 12.383 30.348 1.00 97.38 230 ARG A N 1
ATOM 1767 C CA . ARG A 1 230 ? -33.202 13.374 31.437 1.00 97.38 230 ARG A CA 1
ATOM 1768 C C . ARG A 1 230 ? -33.681 14.747 30.984 1.00 97.38 230 ARG A C 1
ATOM 1770 O O . ARG A 1 230 ? -34.570 15.296 31.619 1.00 97.38 230 ARG A O 1
ATOM 1777 N N . LEU A 1 231 ? -33.180 15.246 29.853 1.00 97.12 231 LEU A N 1
ATOM 1778 C CA . LEU A 1 231 ? -33.604 16.538 29.305 1.00 97.12 231 LEU A CA 1
ATOM 1779 C C . LEU A 1 231 ? -35.109 16.575 29.018 1.00 97.12 231 LEU A C 1
ATOM 1781 O O . LEU A 1 231 ? -35.766 17.571 29.302 1.00 97.12 231 LEU A O 1
ATOM 1785 N N . LEU A 1 232 ? -35.677 15.488 28.489 1.00 97.12 232 LEU A N 1
ATOM 1786 C CA . LEU A 1 232 ? -37.122 15.399 28.255 1.00 97.12 232 LEU A CA 1
ATOM 1787 C C . LEU A 1 232 ? -37.926 15.447 29.561 1.00 97.12 232 LEU A C 1
ATOM 1789 O O . LEU A 1 232 ? -38.956 16.118 29.616 1.00 97.12 232 LEU A O 1
ATOM 1793 N N . VAL A 1 233 ? -37.456 14.765 30.608 1.00 97.31 233 VAL A N 1
ATOM 1794 C CA . VAL A 1 233 ? -38.081 14.809 31.936 1.00 97.31 233 VAL A CA 1
ATOM 1795 C C . VAL A 1 233 ? -37.965 16.206 32.546 1.00 97.31 233 VAL A C 1
ATOM 1797 O O . VAL A 1 233 ? -38.970 16.732 33.018 1.00 97.31 233 VAL A O 1
ATOM 1800 N N . ASP A 1 234 ? -36.795 16.843 32.477 1.00 96.00 234 ASP A N 1
ATOM 1801 C CA . ASP A 1 234 ? -36.579 18.198 32.997 1.00 96.00 234 ASP A CA 1
ATOM 1802 C C . ASP A 1 234 ? -37.490 19.219 32.297 1.00 96.00 234 ASP A C 1
ATOM 1804 O O . ASP A 1 234 ? -38.104 20.068 32.948 1.00 96.00 234 ASP A O 1
ATOM 1808 N N . VAL A 1 235 ? -37.662 19.107 30.975 1.00 95.50 235 VAL A N 1
ATOM 1809 C CA . VAL A 1 235 ? -38.608 19.941 30.214 1.00 95.50 235 VAL A CA 1
ATOM 1810 C C . VAL A 1 235 ? -40.056 19.680 30.645 1.00 95.50 235 VAL A C 1
ATOM 1812 O O . VAL A 1 235 ? -40.816 20.628 30.819 1.00 95.50 235 VAL A O 1
ATOM 1815 N N . ALA A 1 236 ? -40.456 18.425 30.867 1.00 92.19 236 ALA A N 1
ATOM 1816 C CA . ALA A 1 236 ? -41.817 18.105 31.305 1.00 92.19 236 ALA A CA 1
ATOM 1817 C C . ALA A 1 236 ? -42.118 18.617 32.729 1.00 92.19 236 ALA A C 1
ATOM 1819 O O . ALA A 1 236 ? -43.200 19.156 32.983 1.00 92.19 236 ALA A O 1
ATOM 1820 N N . VAL A 1 237 ? -41.154 18.495 33.649 1.00 94.19 237 VAL A N 1
ATOM 1821 C CA . VAL A 1 237 ? -41.263 19.015 35.021 1.00 94.19 237 VAL A CA 1
ATOM 1822 C C . VAL A 1 237 ? -41.322 20.541 35.010 1.00 94.19 237 VAL A C 1
ATOM 1824 O O . VAL A 1 237 ? -42.224 21.115 35.614 1.00 94.19 237 VAL A O 1
ATOM 1827 N N . THR A 1 238 ? -40.416 21.210 34.291 1.00 88.44 238 THR A N 1
ATOM 1828 C CA . THR A 1 238 ? -40.420 22.682 34.190 1.00 88.44 238 THR A CA 1
ATOM 1829 C C . THR A 1 238 ? -41.692 23.207 33.526 1.00 88.44 238 THR A C 1
ATOM 1831 O O . THR A 1 238 ? -42.255 24.185 34.011 1.00 88.44 238 THR A O 1
ATOM 1834 N N . ALA A 1 239 ? -42.207 22.540 32.488 1.00 88.00 239 ALA A N 1
ATOM 1835 C CA . ALA A 1 239 ? -43.487 22.890 31.878 1.00 88.00 239 ALA A CA 1
ATOM 1836 C C . ALA A 1 239 ? -44.656 22.764 32.871 1.00 88.00 239 ALA A C 1
ATOM 1838 O O . ALA A 1 239 ? -45.495 23.659 32.931 1.00 88.00 239 ALA A O 1
ATOM 1839 N N . SER A 1 240 ? -44.686 21.706 33.688 1.00 81.25 240 SER A N 1
ATOM 1840 C CA . SER A 1 240 ? -45.730 21.518 34.709 1.00 81.25 240 SER A CA 1
ATOM 1841 C C . SER A 1 240 ? -45.659 22.593 35.800 1.00 81.25 240 SER A C 1
ATOM 1843 O O . SER A 1 240 ? -46.669 23.208 36.115 1.00 81.25 240 SER A O 1
ATOM 1845 N N . VAL A 1 241 ? -44.456 22.921 36.289 1.00 82.50 241 VAL A N 1
ATOM 1846 C CA . VAL A 1 241 ? -44.251 23.992 37.285 1.00 82.50 241 VAL A CA 1
ATOM 1847 C C . VAL A 1 241 ? -44.662 25.366 36.745 1.00 82.50 241 VAL A C 1
ATOM 1849 O O . VAL A 1 241 ? -45.233 26.170 37.478 1.00 82.50 241 VAL A O 1
ATOM 1852 N N . VAL A 1 242 ? -44.399 25.654 35.466 1.00 75.62 242 VAL A N 1
ATOM 1853 C CA . VAL A 1 242 ? -44.832 26.910 34.829 1.00 75.62 242 VAL A CA 1
ATOM 1854 C C . VAL A 1 242 ? -46.356 26.967 34.695 1.00 75.62 242 VAL A C 1
ATOM 1856 O O . VAL A 1 242 ? -46.943 28.021 34.934 1.00 75.62 242 VAL A O 1
ATOM 1859 N N . VAL A 1 243 ? -47.006 25.848 34.360 1.00 73.25 243 VAL A N 1
ATOM 1860 C CA . VAL A 1 243 ? -48.473 25.755 34.297 1.00 73.25 243 VAL A CA 1
ATOM 1861 C C . VAL A 1 243 ? -49.099 25.939 35.684 1.00 73.25 243 VAL A C 1
ATOM 1863 O O . VAL A 1 243 ? -50.019 26.744 35.828 1.00 73.25 243 VAL A O 1
ATOM 1866 N N . ASP A 1 244 ? -48.561 25.285 36.714 1.00 71.81 244 ASP A N 1
ATOM 1867 C CA . ASP A 1 244 ? -49.045 25.414 38.094 1.00 71.81 244 ASP A CA 1
ATOM 1868 C C . ASP A 1 244 ? -48.797 26.824 38.665 1.00 71.81 244 ASP A C 1
ATOM 1870 O O . ASP A 1 244 ? -49.653 27.388 39.348 1.00 71.81 244 ASP A O 1
ATOM 1874 N N . GLY A 1 245 ? -47.665 27.454 38.327 1.00 63.34 245 GLY A N 1
ATOM 1875 C CA . GLY A 1 245 ? -47.372 28.845 38.685 1.00 63.34 245 GLY A CA 1
ATOM 1876 C C . GLY A 1 245 ? -48.284 29.861 37.982 1.00 63.34 245 GLY A C 1
ATOM 1877 O O . GLY A 1 245 ? -48.702 30.851 38.592 1.00 63.34 245 GLY A O 1
ATOM 1878 N N . ALA A 1 246 ? -48.653 29.613 36.722 1.00 60.50 246 ALA A N 1
ATOM 1879 C CA . ALA A 1 246 ? -49.615 30.437 35.988 1.00 60.50 246 ALA A CA 1
ATOM 1880 C C . ALA A 1 246 ? -51.046 30.288 36.546 1.00 60.50 246 ALA A C 1
ATOM 1882 O O . ALA A 1 246 ? -51.771 31.275 36.666 1.00 60.50 246 ALA A O 1
ATOM 1883 N N . ALA A 1 247 ? -51.443 29.083 36.967 1.00 58.72 247 ALA A N 1
ATOM 1884 C CA . ALA A 1 247 ? -52.730 28.853 37.628 1.00 58.72 247 ALA A CA 1
ATOM 1885 C C . ALA A 1 247 ? -52.802 29.496 39.031 1.00 58.72 247 ALA A C 1
ATOM 1887 O O . ALA A 1 247 ? -53.821 30.092 39.396 1.00 58.72 247 ALA A O 1
ATOM 1888 N N . ALA A 1 248 ? -51.712 29.448 39.805 1.00 58.66 248 ALA A N 1
ATOM 1889 C CA . ALA A 1 248 ? -51.635 30.074 41.128 1.00 58.66 248 ALA A CA 1
ATOM 1890 C C . ALA A 1 248 ? -51.695 31.614 41.068 1.00 58.66 248 ALA A C 1
ATOM 1892 O O . ALA A 1 248 ? -52.346 32.241 41.902 1.00 58.66 248 ALA A O 1
ATOM 1893 N N . THR A 1 249 ? -51.065 32.226 40.059 1.00 58.47 249 THR A N 1
ATOM 1894 C CA . THR A 1 249 ? -51.088 33.686 39.838 1.00 58.47 249 THR A CA 1
ATOM 1895 C C . THR A 1 249 ? -52.421 34.198 39.282 1.00 58.47 249 THR A C 1
ATOM 1897 O O . THR A 1 249 ? -52.822 35.316 39.598 1.00 58.47 249 THR A O 1
ATOM 1900 N N . ALA A 1 250 ? -53.156 33.387 38.515 1.00 57.47 250 ALA A N 1
ATOM 1901 C CA . ALA A 1 250 ? -54.507 33.734 38.061 1.00 57.47 250 ALA A CA 1
ATOM 1902 C C . ALA A 1 250 ? -55.563 33.679 39.188 1.00 57.47 250 ALA A C 1
ATOM 1904 O O . ALA A 1 250 ? -56.529 34.445 39.175 1.00 57.47 250 ALA A O 1
ATOM 1905 N N . THR A 1 251 ? -55.370 32.807 40.184 1.00 56.47 251 THR A N 1
ATOM 1906 C CA . THR A 1 251 ? -56.318 32.619 41.299 1.00 56.47 251 THR A CA 1
ATOM 1907 C C . THR A 1 251 ? -56.212 33.727 42.356 1.00 56.47 251 THR A C 1
ATOM 1909 O O . THR A 1 251 ? -57.204 34.071 42.989 1.00 56.47 251 THR A O 1
ATOM 1912 N N . THR A 1 252 ? -55.041 34.350 42.528 1.00 55.75 252 THR A N 1
ATOM 1913 C CA . THR A 1 252 ? -54.871 35.488 43.454 1.00 55.75 252 THR A CA 1
ATOM 1914 C C . THR A 1 252 ? -55.368 36.818 42.882 1.00 55.75 252 THR A C 1
ATOM 1916 O O . THR A 1 252 ? -55.714 37.709 43.648 1.00 55.75 252 THR A O 1
ATOM 1919 N N . ALA A 1 253 ? -55.463 36.956 41.555 1.00 54.91 253 ALA A N 1
ATOM 1920 C CA . ALA A 1 253 ? -55.930 38.181 40.896 1.00 54.91 253 ALA A CA 1
ATOM 1921 C C . ALA A 1 253 ? -57.467 38.316 40.803 1.00 54.91 253 ALA A C 1
ATOM 1923 O O . ALA A 1 253 ? -57.959 39.360 40.387 1.00 54.91 253 ALA A O 1
ATOM 1924 N N . THR A 1 254 ? -58.233 37.282 41.165 1.00 56.56 254 THR A N 1
ATOM 1925 C CA . THR A 1 254 ? -59.707 37.245 41.038 1.00 56.56 254 THR A CA 1
ATOM 1926 C C . THR A 1 254 ? -60.456 37.261 42.380 1.00 56.56 254 THR A C 1
ATOM 1928 O O . THR A 1 254 ? -61.675 37.121 42.391 1.00 56.56 254 THR A O 1
ATOM 1931 N N . GLY A 1 255 ? -59.754 37.451 43.505 1.00 55.34 255 GLY A N 1
ATOM 1932 C CA . GLY A 1 255 ? -60.315 37.366 44.863 1.00 55.34 255 GLY A CA 1
ATOM 1933 C C . GLY A 1 255 ? -60.667 38.683 45.569 1.00 55.34 255 GLY A C 1
ATOM 1934 O O . GLY A 1 255 ? -61.146 38.616 46.694 1.00 55.34 255 GLY A O 1
ATOM 1935 N N . ASP A 1 256 ? -60.455 39.849 44.953 1.00 53.06 256 ASP A N 1
ATOM 1936 C CA . ASP A 1 256 ? -60.838 41.153 45.521 1.00 53.06 256 ASP A CA 1
ATOM 1937 C C . ASP A 1 256 ? -61.940 41.799 44.664 1.00 53.06 256 ASP A C 1
ATOM 1939 O O . ASP A 1 256 ? -61.653 42.492 43.686 1.00 53.06 256 ASP A O 1
ATOM 1943 N N . PHE A 1 257 ? -63.202 41.540 45.016 1.00 44.81 257 PHE A N 1
ATOM 1944 C CA . PHE A 1 257 ? -64.363 42.379 44.694 1.00 44.81 257 PHE A CA 1
ATOM 1945 C C . PHE A 1 257 ? -65.476 42.176 45.725 1.00 44.81 257 PHE A C 1
ATOM 1947 O O . PHE A 1 257 ? -65.716 41.010 46.114 1.00 44.81 257 PHE A O 1
#

Nearest PDB structures (foldseek):
  5jdk-assembly1_A  TM=5.762E-01  e=1.765E-01  Schizosaccharomyces pombe 972h-
  5b7j-assembly1_A  TM=5.479E-01  e=6.475E-01  Schizosaccharomyces pombe 972h-
  2m0m-assembly1_B  TM=3.792E-01  e=4.042E+00  Trichonephila antipodiana
  3qml-assembly1_C  TM=3.482E-01  e=4.288E+00  Saccharomyces cerevisiae
  6qjy-assembly1_A  TM=2.593E-01  e=8.713E+00  Euprosthenops australis

InterPro domains:
  IPR044822 Myb/SANT-like DNA-binding domain 4 [PF13837] (19-95)
  IPR044823 Trihelix transcription factor ASIL1/2-like [PTHR31307] (9-240)

pLDDT: mean 74.32, std 22.13, range [28.42, 98.5]

Foldseek 3Di:
DDPPPPDPDDDDDPPPPPDQDLVLLVQLCVLVLVQCVVCLNADGDPVSLVSSQVSSQVVQVVVVHHGDDSVNSVVSVVVLVVVLVVVVPDDDPPDDDPPPPRCSNVSNVVSCVSRPNDPVPGPPPPDDDDDDDDDDDDDDDDDDDDDDDDDPDDPPDPPDPDDPPPPDPPDDDDDDDPDPDVPVVVVVVVVVVVVVVVVVVVVVVVVVVVVVVVVVVVVVVVVVVVVVVVVVVVVVVVVVVVVVVVVVVVVVVPPDD

Mean predicted aligned error: 21.25 Å

Radius of gyration: 35.86 Å; Cα contacts (8 Å, |Δi|>4): 82; chains: 1; bounding box: 97×101×73 Å

Sequence (257 aa):
MSSSRRRPPPPPPAWTPEPWSDGETSALLDAWGPRHLRACGGALRPADWRACADAVTSRRAAAGRAPRTVDQCKNRLDYLKKRLRAERSRPKGAPPTPPPVSGWLTRLRALLHLAPSAPPGFAHRLGAKTPKVEEEEEVEDEKPSGGAPLPRYWPPVPKRPRTAVSLSPLTAASGDHPGGGGRNCTEVAAALDRLAGTYERVEAAKQREATRLEERRLEAMRDLEIERMRLLVDVAVTASVVVDGAAATATTATGDF

Secondary structure (DSSP, 8-state):
-----PPPPPPPPTTS-PPPPHHHHHHHHHHHHHHHHHTTTSPPPHHHHHHHHHHHHHHHHTTTPPPPPHHHHHHHHHHHHHHHHHHHTS-TTSPPPPPPSSTHHHHHHHHHHHS-SS-TT--------------------------PPPPSSPPPP----------------------S-SHHHHHHHHHHHHHHHHHHHHHHHHHHHHHHHHHHHHHHHHHHHHHHHHHHHHHHHHHHHHHHHHHHHHHHTTS--

Solvent-accessible surface area (backbone atoms only — not comparable to full-atom values): 16305 Å² total; per-residue (Å²): 139,82,83,78,77,77,75,77,79,78,80,75,64,92,84,56,79,76,77,84,46,71,66,48,54,43,38,34,47,65,50,40,42,66,51,34,50,75,41,48,29,43,84,74,51,73,67,58,44,45,54,21,19,48,50,30,18,56,57,26,48,78,69,77,39,79,70,54,51,49,64,59,51,51,54,49,52,52,50,54,54,51,53,55,51,55,62,69,69,52,66,94,82,60,78,81,71,75,75,67,94,60,64,56,63,61,51,51,52,52,52,48,68,78,17,42,66,46,60,94,91,54,70,76,83,85,80,80,84,73,84,82,78,89,77,81,92,81,89,85,89,84,87,89,79,92,74,83,80,79,76,96,62,80,76,80,77,80,82,69,78,88,66,86,75,76,84,67,82,82,70,88,76,89,75,93,72,99,64,101,68,62,69,64,59,52,51,51,51,55,49,49,53,53,49,50,56,51,48,54,52,51,55,51,51,52,50,53,50,51,50,54,51,51,51,53,52,50,50,54,52,50,53,51,51,51,52,51,52,50,54,54,48,52,51,53,52,51,51,50,52,52,51,54,50,53,53,56,57,57,58,67,74,72,71,85,127